Protein AF-A0A6V7W3G4-F1 (afdb_monomer)

Secondary structure (DSSP, 8-state):
----HHHHHHHHHHHHHHHHHHHHHHH------S-TTEEEEEEEEEEEEEEE-SS-TTSEEEEEEEEEEEEE-SPPPP---TTHHHH---EEEEEEE-SSEEEEEEEEEEEE-TTS-EEEEEEEEEEETTTEEEEEEEPEE-TTS-EE---SEEEEEEEEEEEEE-BSSSEEEEEESSS-EEEEEE-STTSGGGTS-B-S-TT---EEEEEEEEETT-EEEESSEE-SS-EE-SSSEEEEEEEES--SS-----------S-EEEE-------

Radius of gyration: 23.24 Å; Cα contacts (8 Å, |Δi|>4): 546; chains: 1; bounding box: 58×47×92 Å

Organism: Meloidogyne enterolobii (NCBI:txid390850)

InterPro domains:
  IPR042097 Aminopeptidase N-like , N-terminal domain superfamliy [G3DSA:2.60.40.1730] (29-248)
  IPR042097 Aminopeptidase N-like , N-terminal domain superfamliy [SSF63737] (179-242)

Nearest PDB structures (foldseek):
  8jkt-assembly1_A  TM=7.722E-01  e=1.818E-10  Felis catus
  7vpp-assembly1_C  TM=7.473E-01  e=4.948E-10  Sus scrofa
  6ifg-assembly1_A  TM=6.963E-01  e=1.252E-07  Deinococcus radiodurans R1 = ATCC 13939 = DSM 20539
  6iff-assembly2_B  TM=7.025E-01  e=2.235E-07  Deinococcus radiodurans R1 = ATCC 13939 = DSM 20539
  6a8z-assembly2_B  TM=6.750E-01  e=4.926E-07  Deinococcus radiodurans R1 = ATCC 13939 = DSM 20539

Foldseek 3Di:
DDDDPPVVVVVVVVVVVVVVCVVVVVVPPPPPWFDPQKAWAEKEKEKEPWDADPVGRVFTKIKMKIKTKIWRNDAAAFDDDPCCVPPVWGKGKGKWWAAQKADWDDKWKWDQDPVRDIDIWDWDWDDDPGTMIITITTFDPDPPPDGRGDDGHMMIITTGIMMATADPDAAWHWDDDPNAIEIEGDPPQPGPNRRDTHHGHLPRDYKYKYKYKYFPQAAEEEPFAWDDDWAAPDPTIIMTMGTDDDPPDDPDDDDDDDDDTHYHYYYPPPDDD

Solvent-accessible surface area (backbone atoms only — not comparable to full-atom values): 15526 Å² total; per-residue (Å²): 142,82,82,62,68,66,60,57,53,55,50,52,51,52,52,51,50,52,51,50,48,52,53,53,63,66,62,66,66,79,73,75,63,44,55,96,34,50,46,53,49,36,39,43,36,37,38,38,46,82,40,56,34,95,90,43,71,87,45,46,20,32,44,30,31,40,38,42,30,31,35,32,76,46,71,73,69,66,53,91,47,90,66,42,81,77,68,84,44,52,36,35,68,48,64,26,35,23,24,71,63,46,74,74,39,71,47,38,37,38,30,67,44,98,84,66,48,76,46,80,37,59,48,48,80,46,84,40,83,71,52,32,32,34,40,39,34,54,35,45,81,43,97,79,79,59,67,50,65,86,64,62,42,58,37,37,40,38,33,61,31,30,33,28,58,47,37,72,84,52,20,42,14,51,44,78,65,92,89,40,87,25,50,36,42,45,52,67,89,82,24,44,31,34,73,47,78,32,69,47,52,97,83,68,74,60,35,40,38,44,33,42,34,32,46,68,79,53,38,84,45,58,72,45,50,66,61,71,74,76,40,76,77,54,100,58,35,26,37,41,37,29,43,42,68,86,78,88,80,71,92,74,91,83,79,90,82,89,76,94,60,56,61,31,48,37,57,68,84,85,72,89,131

pLDDT: mean 73.51, std 21.85, range [21.7, 97.25]

Mean predicted aligned error: 13.31 Å

Sequence (273 aa):
MSINIFSKILFLINFSIYFIATIICSFSFSFKLPLPNLVPIRYDLQFQLPTASDKDPLVPTFVGTAKLEFQLTRQIPPYESKQQYLNNNEIIKLTFLSQKLDQFENITLIRYGEDEKEINFNVDVELRPPWEIDFLVREEKGGGGENKKLLTGRYILNIGRFEGIITYNKGLFYRDAGGLPLLASNFFFEFSPSLFPQLGGPLQKTTTKISLIHPHGTTALSSMHPIGPTESLNEHWQIFSFFKGNVNFLKETYTFCSSPKYSCLFNWNCCFA

Structure (mmCIF, N/CA/C/O backbone):
data_AF-A0A6V7W3G4-F1
#
_entry.id   AF-A0A6V7W3G4-F1
#
loop_
_atom_site.group_PDB
_atom_site.id
_atom_site.type_symbol
_atom_site.label_atom_id
_atom_site.label_alt_id
_atom_site.label_comp_id
_atom_site.label_asym_id
_atom_site.label_entity_id
_atom_site.label_seq_id
_atom_site.pdbx_PDB_ins_code
_atom_site.Cartn_x
_atom_site.Cartn_y
_atom_site.Cartn_z
_atom_site.occupancy
_atom_site.B_iso_or_equiv
_atom_site.auth_seq_id
_atom_site.auth_comp_id
_atom_site.auth_asym_id
_atom_site.auth_atom_id
_atom_site.pdbx_PDB_model_num
ATOM 1 N N . 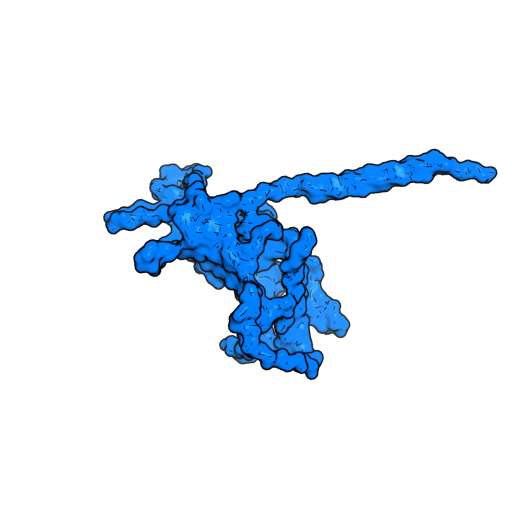MET A 1 1 ? -29.710 -13.128 -58.603 1.00 41.41 1 MET A N 1
ATOM 2 C CA . MET A 1 1 ? -28.609 -12.884 -57.647 1.00 41.41 1 MET A CA 1
ATOM 3 C C . MET A 1 1 ? -29.189 -12.098 -56.470 1.00 41.41 1 MET A C 1
ATOM 5 O O . MET A 1 1 ? -29.139 -10.881 -56.467 1.00 41.41 1 MET A O 1
ATOM 9 N N . SER A 1 2 ? -29.871 -12.781 -55.544 1.00 39.06 2 SER A N 1
ATOM 10 C CA . SER A 1 2 ? -30.580 -12.154 -54.414 1.00 39.06 2 SER A CA 1
ATOM 11 C C . SER A 1 2 ? -29.990 -12.712 -53.127 1.00 39.06 2 SER A C 1
ATOM 13 O O . SER A 1 2 ? -30.323 -13.818 -52.713 1.00 39.06 2 SER A O 1
ATOM 15 N N . ILE A 1 3 ? -29.028 -11.991 -52.553 1.00 42.88 3 ILE A N 1
ATOM 16 C CA . ILE A 1 3 ? -28.419 -12.359 -51.276 1.00 42.88 3 ILE A CA 1
ATOM 17 C C . ILE A 1 3 ? -29.285 -11.768 -50.166 1.00 42.88 3 ILE A C 1
ATOM 19 O O . ILE A 1 3 ? -29.450 -10.556 -50.046 1.00 42.88 3 ILE A O 1
ATOM 23 N N . ASN A 1 4 ? -29.858 -12.691 -49.398 1.00 45.12 4 ASN A N 1
ATOM 24 C CA . ASN A 1 4 ? -30.780 -12.534 -48.283 1.00 45.12 4 ASN A CA 1
ATOM 25 C C . ASN A 1 4 ? -30.450 -11.362 -47.341 1.00 45.12 4 ASN A C 1
ATOM 27 O O . ASN A 1 4 ? -29.560 -11.450 -46.493 1.00 45.12 4 ASN A O 1
ATOM 31 N N . ILE A 1 5 ? -31.269 -10.310 -47.413 1.00 50.09 5 ILE A N 1
ATOM 32 C CA . ILE A 1 5 ? -31.337 -9.204 -46.441 1.00 50.09 5 ILE A CA 1
ATOM 33 C C . ILE A 1 5 ? -31.594 -9.731 -45.015 1.00 50.09 5 ILE A C 1
ATOM 35 O O . ILE A 1 5 ? -31.061 -9.191 -44.046 1.00 50.09 5 ILE A O 1
ATOM 39 N N . PHE A 1 6 ? -32.304 -10.856 -44.888 1.00 45.66 6 PHE A N 1
ATOM 40 C CA . PHE A 1 6 ? -32.568 -11.518 -43.607 1.00 45.66 6 PHE A CA 1
ATOM 41 C C . PHE A 1 6 ? -31.299 -11.983 -42.876 1.00 45.66 6 PHE A C 1
ATOM 43 O O . PHE A 1 6 ? -31.226 -11.884 -41.654 1.00 45.66 6 PHE A O 1
ATOM 50 N N . SER A 1 7 ? -30.260 -12.415 -43.601 1.00 45.47 7 SER A N 1
ATOM 51 C CA . SER A 1 7 ? -29.013 -12.884 -42.981 1.00 45.47 7 SER A CA 1
ATOM 52 C C . SER A 1 7 ? -28.194 -11.741 -42.379 1.00 45.47 7 SER A C 1
ATOM 54 O O . SER A 1 7 ? -27.519 -11.948 -41.373 1.00 45.47 7 SER A O 1
ATOM 56 N N . LYS A 1 8 ? -28.252 -10.536 -42.961 1.00 46.41 8 LYS A N 1
ATOM 57 C CA . LYS A 1 8 ? -27.540 -9.359 -42.434 1.00 46.41 8 LYS A CA 1
ATOM 58 C C . LYS A 1 8 ? -28.228 -8.777 -41.200 1.00 46.41 8 LYS A C 1
ATOM 60 O O . LYS A 1 8 ? -27.545 -8.367 -40.267 1.00 46.41 8 LYS A O 1
ATOM 65 N N . ILE A 1 9 ? -29.561 -8.795 -41.165 1.00 54.72 9 ILE A N 1
ATOM 66 C CA . ILE A 1 9 ? -30.338 -8.318 -40.011 1.00 54.72 9 ILE A CA 1
ATOM 67 C C . ILE A 1 9 ? -30.160 -9.263 -38.813 1.00 54.72 9 ILE A C 1
ATOM 69 O O . ILE A 1 9 ? -29.919 -8.798 -37.702 1.00 54.72 9 ILE A O 1
ATOM 73 N N . LEU A 1 10 ? -30.165 -10.583 -39.035 1.00 48.00 10 LEU A N 1
ATOM 74 C CA . LEU A 1 10 ? -29.940 -11.563 -37.965 1.00 48.00 10 LEU A CA 1
ATOM 75 C C . LEU A 1 10 ? -28.515 -11.490 -37.378 1.00 48.00 10 LEU A C 1
ATOM 77 O O . LEU A 1 10 ? -28.322 -11.732 -36.186 1.00 48.00 10 LEU A O 1
ATOM 81 N N . PHE A 1 11 ? -27.522 -11.121 -38.196 1.00 47.34 11 PHE A N 1
ATOM 82 C CA . PHE A 1 11 ? -26.142 -10.921 -37.746 1.00 47.34 11 PHE A CA 1
ATOM 83 C C . PHE A 1 11 ? -25.992 -9.645 -36.904 1.00 47.34 11 PHE A C 1
ATOM 85 O O . PHE A 1 11 ? -25.348 -9.673 -35.860 1.00 47.34 11 PHE A O 1
ATOM 92 N N . LEU A 1 12 ? -26.646 -8.547 -37.301 1.00 47.94 12 LEU A N 1
ATOM 93 C CA . LEU A 1 12 ? -26.646 -7.289 -36.544 1.00 47.94 12 LEU A CA 1
ATOM 94 C C . LEU A 1 12 ? -27.353 -7.419 -35.187 1.00 47.94 12 LEU A C 1
ATOM 96 O O . LEU A 1 12 ? -26.872 -6.877 -34.194 1.00 47.94 12 LEU A O 1
ATOM 100 N N . ILE A 1 13 ? -28.447 -8.184 -35.116 1.00 53.94 13 ILE A N 1
ATOM 101 C CA . ILE A 1 13 ? -29.169 -8.424 -33.858 1.00 53.94 13 ILE A CA 1
ATOM 102 C C . ILE A 1 13 ? -28.329 -9.288 -32.905 1.00 53.94 13 ILE A C 1
ATOM 104 O O . ILE A 1 13 ? -28.191 -8.938 -31.735 1.00 53.94 13 ILE A O 1
ATOM 108 N N . ASN A 1 14 ? -27.692 -10.360 -33.396 1.00 44.56 14 ASN A N 1
ATOM 109 C CA . ASN A 1 14 ? -26.806 -11.184 -32.564 1.00 44.56 14 ASN A CA 1
ATOM 110 C C . ASN A 1 14 ? -25.568 -10.417 -32.081 1.00 44.56 14 ASN A C 1
ATOM 112 O O . ASN A 1 14 ? -25.186 -10.555 -30.921 1.00 44.56 14 ASN A O 1
ATOM 116 N N . PHE A 1 15 ? -24.975 -9.567 -32.925 1.00 46.97 15 PHE A N 1
ATOM 117 C CA . PHE A 1 15 ? -23.838 -8.736 -32.525 1.00 46.97 15 PHE A CA 1
ATOM 118 C C . PHE A 1 15 ? -24.240 -7.719 -31.451 1.00 46.97 15 PHE A C 1
ATOM 120 O O . PHE A 1 15 ? -23.521 -7.542 -30.473 1.00 46.97 15 PHE A O 1
ATOM 127 N N . SER A 1 16 ? -25.425 -7.111 -31.575 1.00 43.31 16 SER A N 1
ATOM 128 C CA . SER A 1 16 ? -25.936 -6.160 -30.586 1.00 43.31 16 SER A CA 1
ATOM 129 C C . SER A 1 16 ? -26.289 -6.832 -29.256 1.00 43.31 16 SER A C 1
ATOM 131 O O . SER A 1 16 ? -26.026 -6.254 -28.208 1.00 43.31 16 SER A O 1
ATOM 133 N N . ILE A 1 17 ? -26.829 -8.055 -29.269 1.00 50.34 17 ILE A N 1
ATOM 134 C CA . ILE A 1 17 ? -27.131 -8.808 -28.041 1.00 50.34 17 ILE A CA 1
ATOM 135 C C . ILE A 1 17 ? -25.842 -9.269 -27.355 1.00 50.34 17 ILE A C 1
ATOM 137 O O . ILE A 1 17 ? -25.748 -9.147 -26.140 1.00 50.34 17 ILE A O 1
ATOM 141 N N . TYR A 1 18 ? -24.822 -9.714 -28.095 1.00 43.56 18 TYR A N 1
ATOM 142 C CA . TYR A 1 18 ? -23.513 -10.036 -27.513 1.00 43.56 18 TYR A CA 1
ATOM 143 C C . TYR A 1 18 ? -22.795 -8.797 -26.975 1.00 43.56 18 TYR A C 1
ATOM 145 O O . TYR A 1 18 ? -22.178 -8.866 -25.916 1.00 43.56 18 TYR A O 1
ATOM 153 N N . PHE A 1 19 ? -22.904 -7.651 -27.648 1.00 43.66 19 PHE A N 1
ATOM 154 C CA . PHE A 1 19 ? -22.318 -6.399 -27.172 1.00 43.66 19 PHE A CA 1
ATOM 155 C C . PHE A 1 19 ? -23.021 -5.905 -25.900 1.00 43.66 19 PHE A C 1
ATOM 157 O O . PHE A 1 19 ? -22.364 -5.572 -24.918 1.00 43.66 19 PHE A O 1
ATOM 164 N N . ILE A 1 20 ? -24.356 -5.960 -25.865 1.00 46.91 20 ILE A N 1
ATOM 165 C CA . ILE A 1 20 ? -25.157 -5.605 -24.688 1.00 46.91 20 ILE A CA 1
ATOM 166 C C . ILE A 1 20 ? -24.944 -6.613 -23.551 1.00 46.91 20 ILE A C 1
ATOM 168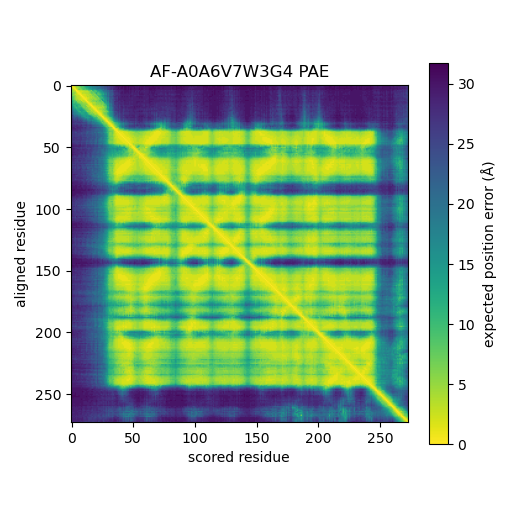 O O . ILE A 1 20 ? -24.783 -6.199 -22.411 1.00 46.91 20 ILE A O 1
ATOM 172 N N . ALA A 1 21 ? -24.854 -7.915 -23.828 1.00 40.16 21 ALA A N 1
ATOM 173 C CA . ALA A 1 21 ? -24.560 -8.929 -22.816 1.00 40.16 21 ALA A CA 1
ATOM 174 C C . ALA A 1 21 ? -23.132 -8.793 -22.273 1.00 40.16 21 ALA A C 1
ATOM 176 O O . ALA A 1 21 ? -22.929 -8.959 -21.079 1.00 40.16 21 ALA A O 1
ATOM 177 N N . THR A 1 22 ? -22.154 -8.415 -23.100 1.00 41.75 22 THR A N 1
ATOM 178 C CA . THR A 1 22 ? -20.788 -8.137 -22.628 1.00 41.75 22 THR A CA 1
ATOM 179 C C . THR A 1 22 ? -20.764 -6.877 -21.762 1.00 41.75 22 THR A C 1
ATOM 181 O O . THR A 1 22 ? -20.141 -6.883 -20.707 1.00 41.75 22 THR A O 1
ATOM 184 N N . ILE A 1 23 ? -21.507 -5.827 -22.125 1.00 42.06 23 ILE A N 1
ATOM 185 C CA . ILE A 1 23 ? -21.630 -4.604 -21.316 1.00 42.06 23 ILE A CA 1
ATOM 186 C C . ILE A 1 23 ? -22.371 -4.875 -19.994 1.00 42.06 23 ILE A C 1
ATOM 188 O O . ILE A 1 23 ? -21.901 -4.458 -18.940 1.00 42.06 23 ILE A O 1
ATOM 192 N N . ILE A 1 24 ? -23.478 -5.622 -20.013 1.00 37.47 24 ILE A N 1
ATOM 193 C CA . ILE A 1 24 ? -24.287 -5.930 -18.820 1.00 37.47 24 ILE A CA 1
ATOM 194 C C . ILE A 1 24 ? -23.584 -6.949 -17.908 1.00 37.47 24 ILE A C 1
ATOM 196 O O . ILE A 1 24 ? -23.640 -6.829 -16.682 1.00 37.47 24 ILE A O 1
ATOM 200 N N . CYS A 1 25 ? -22.859 -7.916 -18.475 1.00 29.06 25 CYS A N 1
ATOM 201 C CA . CYS A 1 25 ? -22.073 -8.875 -17.699 1.00 29.06 25 CYS A CA 1
ATOM 202 C C . CYS A 1 25 ? -20.785 -8.244 -17.137 1.00 29.06 25 CYS A C 1
ATOM 204 O O . CYS A 1 25 ? -20.327 -8.664 -16.079 1.00 29.06 25 CYS A O 1
ATOM 206 N N . SER A 1 26 ? -20.258 -7.187 -17.771 1.00 32.81 26 SER A N 1
ATOM 207 C CA . SER A 1 26 ? -19.173 -6.365 -17.205 1.00 32.81 26 SER A CA 1
ATOM 208 C C . SER A 1 26 ? -19.663 -5.421 -16.098 1.00 32.81 26 SER A C 1
ATOM 210 O O . SER A 1 26 ? -18.887 -5.040 -15.229 1.00 32.81 26 SER A O 1
ATOM 212 N N . PHE A 1 27 ? -20.952 -5.065 -16.088 1.00 32.38 27 PHE A N 1
ATOM 213 C CA . PHE A 1 27 ? -21.544 -4.176 -15.078 1.00 32.38 27 PHE A CA 1
ATOM 214 C C . PHE A 1 27 ? -22.151 -4.893 -13.867 1.00 32.38 27 PHE A C 1
ATOM 216 O O . PHE A 1 27 ? -22.521 -4.240 -12.895 1.00 32.38 27 PHE A O 1
ATOM 223 N N . SER A 1 28 ? -22.210 -6.227 -13.872 1.00 28.50 28 SER A N 1
ATOM 224 C CA . SER A 1 28 ? -22.675 -7.012 -12.717 1.00 28.50 28 SER A CA 1
ATOM 225 C C . SER A 1 28 ? -21.562 -7.279 -11.694 1.00 28.50 28 SER A C 1
ATOM 227 O O . SER A 1 28 ? -21.642 -8.219 -10.904 1.00 28.50 28 SER A O 1
ATOM 229 N N . PHE A 1 29 ? -20.518 -6.446 -11.677 1.00 39.34 29 PHE A N 1
ATOM 230 C CA . PHE A 1 29 ? -19.591 -6.384 -10.556 1.00 39.34 29 PHE A CA 1
ATOM 231 C C . PHE A 1 29 ? -20.288 -5.630 -9.422 1.00 39.34 29 PHE A C 1
ATOM 233 O O . PHE A 1 29 ? -20.244 -4.405 -9.329 1.00 39.34 29 PHE A O 1
ATOM 240 N N . SER A 1 30 ? -20.968 -6.376 -8.552 1.00 34.09 30 SER A N 1
ATOM 241 C CA . SER A 1 30 ? -21.430 -5.863 -7.267 1.00 34.09 30 SER A CA 1
ATOM 242 C C . SER A 1 30 ? -20.205 -5.596 -6.389 1.00 34.09 30 SER A C 1
ATOM 244 O O . SER A 1 30 ? -19.916 -6.360 -5.469 1.00 34.09 30 SER A O 1
ATOM 246 N N . PHE A 1 31 ? -19.465 -4.521 -6.678 1.00 44.41 31 PHE A N 1
ATOM 247 C CA . PHE A 1 31 ? -18.536 -3.919 -5.732 1.00 44.41 31 PHE A CA 1
ATOM 248 C C . PHE A 1 31 ? -19.370 -3.560 -4.506 1.00 44.41 31 PHE A C 1
ATOM 250 O O . PHE A 1 31 ? -20.084 -2.555 -4.482 1.00 44.41 31 PHE A O 1
ATOM 257 N N . LYS A 1 32 ? -19.325 -4.411 -3.480 1.00 46.25 32 LYS A N 1
ATOM 258 C CA . LYS A 1 32 ? -19.703 -3.990 -2.139 1.00 46.25 32 LYS A CA 1
ATOM 259 C C . LYS A 1 32 ? -18.692 -2.906 -1.794 1.00 46.25 3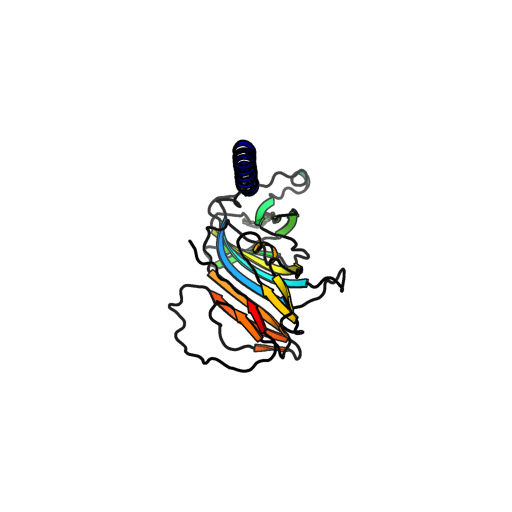2 LYS A C 1
ATOM 261 O O . LYS A 1 32 ? -17.539 -3.204 -1.507 1.00 46.25 32 LYS A O 1
ATOM 266 N N . LEU A 1 33 ? -19.098 -1.649 -1.964 1.00 50.56 33 LEU A N 1
ATOM 267 C CA . LEU A 1 33 ? -18.269 -0.502 -1.624 1.00 50.56 33 LEU A CA 1
ATOM 268 C C . LEU A 1 33 ? -17.744 -0.720 -0.198 1.00 50.56 33 LEU A C 1
ATOM 270 O O . LEU A 1 33 ? -18.554 -1.030 0.686 1.00 50.56 33 LEU A O 1
ATOM 274 N N . PRO A 1 34 ? -16.424 -0.611 0.030 1.00 51.38 34 PRO A N 1
ATOM 275 C CA . PRO A 1 34 ? -15.877 -0.736 1.368 1.00 51.38 34 PRO A CA 1
ATOM 276 C C . PRO A 1 34 ? -16.583 0.268 2.285 1.00 51.38 34 PRO A C 1
ATOM 278 O O . PRO A 1 34 ? -16.925 1.380 1.881 1.00 51.38 34 PRO A O 1
ATOM 281 N N . LEU A 1 35 ? -16.881 -0.227 3.485 1.00 55.97 35 LEU A N 1
ATOM 282 C CA . LEU A 1 35 ? -17.721 0.329 4.546 1.00 55.97 35 LEU A CA 1
ATOM 283 C C . LEU A 1 35 ? -17.935 1.859 4.455 1.00 55.97 35 LEU A C 1
ATOM 285 O O . LEU A 1 35 ? -16.956 2.599 4.542 1.00 55.97 35 LEU A O 1
ATOM 289 N N . PRO A 1 36 ? -19.186 2.379 4.450 1.00 59.97 36 PRO A N 1
ATOM 290 C CA . PRO A 1 36 ? -19.452 3.830 4.495 1.00 59.97 36 PRO A CA 1
ATOM 291 C C . PRO A 1 36 ? -18.903 4.514 5.763 1.00 59.97 36 PRO A C 1
ATOM 293 O O . PRO A 1 36 ? -18.963 5.735 5.906 1.00 59.97 36 PRO A O 1
ATOM 296 N N . ASN A 1 37 ? -18.384 3.717 6.695 1.00 82.56 37 ASN A N 1
ATOM 297 C CA . ASN A 1 37 ? -17.858 4.145 7.975 1.00 82.56 37 ASN A CA 1
ATOM 298 C C . ASN A 1 37 ? -16.398 4.617 7.888 1.00 82.56 37 ASN A C 1
ATOM 300 O O . ASN A 1 37 ? -15.941 5.272 8.817 1.00 82.56 37 ASN A O 1
ATOM 304 N N . LEU A 1 38 ? -15.670 4.294 6.812 1.00 87.25 38 LEU A N 1
ATOM 305 C CA . LEU A 1 38 ? -14.262 4.651 6.634 1.00 87.25 38 LEU A CA 1
ATOM 306 C C . LEU A 1 38 ? -14.121 5.632 5.470 1.00 87.25 38 LEU A C 1
ATOM 308 O O . LEU A 1 38 ? -14.440 5.309 4.328 1.00 87.25 38 LEU A O 1
ATOM 312 N N . VAL A 1 39 ? -13.645 6.840 5.765 1.00 88.88 39 VAL A N 1
ATOM 313 C CA . VAL A 1 39 ? -13.429 7.889 4.762 1.00 88.88 39 VAL A CA 1
ATOM 314 C C . VAL A 1 39 ? -11.934 8.199 4.691 1.00 88.88 39 VAL A C 1
ATOM 316 O O . VAL A 1 39 ? -11.391 8.722 5.664 1.00 88.88 39 VAL A O 1
ATOM 319 N N . PRO A 1 40 ? -11.241 7.893 3.585 1.00 90.25 40 PRO A N 1
ATOM 320 C CA . PRO A 1 40 ? -9.820 8.154 3.453 1.00 90.25 40 PRO A CA 1
ATOM 321 C C . PRO A 1 40 ? -9.552 9.654 3.331 1.00 90.25 40 PRO A C 1
ATOM 323 O O . PRO A 1 40 ? -10.315 10.401 2.720 1.00 90.25 40 PRO A O 1
ATOM 326 N N . ILE A 1 41 ? -8.440 10.085 3.915 1.00 90.06 41 ILE A N 1
ATOM 327 C CA . ILE A 1 41 ? -7.993 11.480 3.947 1.00 90.06 41 ILE A CA 1
ATOM 328 C C . ILE A 1 41 ? -6.705 11.616 3.131 1.00 90.06 41 ILE A C 1
ATOM 330 O O . ILE A 1 41 ? -6.598 12.465 2.234 1.00 90.06 41 ILE A O 1
ATOM 334 N N . ARG A 1 42 ? -5.722 10.763 3.434 1.00 90.94 42 ARG A N 1
ATOM 335 C CA . ARG A 1 42 ? -4.372 10.857 2.885 1.00 90.94 42 ARG A CA 1
ATOM 336 C C . ARG A 1 42 ? -3.709 9.493 2.764 1.00 90.94 42 ARG A C 1
ATOM 338 O O . ARG A 1 42 ? -3.842 8.648 3.644 1.00 90.94 42 ARG A O 1
ATOM 345 N N . TYR A 1 43 ? -2.938 9.333 1.697 1.00 92.44 43 TYR A N 1
ATOM 346 C CA . TYR A 1 43 ? -2.034 8.208 1.506 1.00 92.44 43 TYR A CA 1
ATOM 347 C C . TYR A 1 43 ? -0.602 8.711 1.359 1.00 92.44 43 TYR A C 1
ATOM 349 O O . TYR A 1 43 ? -0.312 9.477 0.443 1.00 92.44 43 TYR A O 1
ATOM 357 N N . ASP A 1 44 ? 0.290 8.262 2.234 1.00 94.44 44 ASP A N 1
ATOM 358 C CA . ASP A 1 44 ? 1.731 8.403 2.045 1.00 94.44 44 ASP A CA 1
ATOM 359 C C . ASP A 1 44 ? 2.290 7.022 1.699 1.00 94.44 44 ASP A C 1
ATOM 361 O O . ASP A 1 44 ? 2.255 6.103 2.516 1.00 94.44 44 ASP A O 1
ATOM 365 N N . LEU A 1 45 ? 2.740 6.871 0.456 1.00 94.56 45 LEU A N 1
ATOM 366 C CA . LEU A 1 45 ? 3.144 5.597 -0.127 1.00 94.56 45 LEU A CA 1
ATOM 367 C C . LEU A 1 45 ? 4.616 5.644 -0.510 1.00 94.56 45 LEU A C 1
ATOM 369 O O . LEU A 1 45 ? 5.080 6.632 -1.081 1.00 94.56 45 LEU A O 1
ATOM 373 N N . GLN A 1 46 ? 5.332 4.556 -0.261 1.00 95.00 46 GLN A N 1
ATOM 374 C CA . GLN A 1 46 ? 6.707 4.394 -0.704 1.00 95.00 46 GLN A CA 1
ATOM 375 C C . GLN A 1 46 ? 6.880 3.027 -1.355 1.00 95.00 46 GLN A C 1
ATOM 377 O O . GLN A 1 46 ? 6.433 2.026 -0.806 1.00 95.00 46 GLN A O 1
ATOM 382 N N . PHE A 1 47 ? 7.539 2.983 -2.510 1.00 94.19 47 PHE A N 1
ATOM 383 C CA . PHE A 1 47 ? 7.761 1.752 -3.267 1.00 94.19 47 PHE A CA 1
ATOM 384 C C . PHE A 1 47 ? 9.232 1.604 -3.632 1.00 94.19 47 PHE A C 1
ATOM 386 O O . PHE A 1 47 ? 9.817 2.538 -4.173 1.00 94.19 47 PHE A O 1
ATOM 393 N N . GLN A 1 48 ? 9.813 0.433 -3.388 1.00 93.69 48 GLN A N 1
ATOM 394 C CA . GLN A 1 48 ? 11.153 0.066 -3.839 1.00 93.69 48 GLN A CA 1
ATOM 395 C C . GLN A 1 48 ? 11.079 -0.866 -5.046 1.00 93.69 48 GLN A C 1
ATOM 397 O O . GLN A 1 48 ? 10.425 -1.908 -4.988 1.00 93.69 48 GLN A O 1
ATOM 402 N N . LEU A 1 49 ? 11.740 -0.466 -6.138 1.00 89.50 49 LEU A N 1
ATOM 403 C CA . LEU A 1 49 ? 11.539 -1.020 -7.475 1.00 89.50 49 LEU A CA 1
ATOM 404 C C . LEU A 1 49 ? 12.824 -1.108 -8.308 1.00 89.50 49 LEU A C 1
ATOM 406 O O . LEU A 1 49 ? 13.534 -0.108 -8.386 1.00 89.50 49 LEU A O 1
ATOM 410 N N . PRO A 1 50 ? 13.053 -2.198 -9.066 1.00 80.69 50 PRO A N 1
ATOM 411 C CA . PRO A 1 50 ? 12.442 -3.524 -8.921 1.00 80.69 50 PRO A CA 1
ATOM 412 C C . PRO A 1 50 ? 13.055 -4.303 -7.746 1.00 80.69 50 PRO A C 1
ATOM 414 O O . PRO A 1 50 ? 14.215 -4.092 -7.397 1.00 80.69 50 PRO A O 1
ATOM 417 N N . THR A 1 51 ? 12.309 -5.249 -7.182 1.00 76.31 51 THR A N 1
ATOM 418 C CA . THR A 1 51 ? 12.846 -6.300 -6.302 1.00 76.31 51 THR A CA 1
ATOM 419 C C . THR A 1 51 ? 12.534 -7.685 -6.882 1.00 76.31 51 THR A C 1
ATOM 421 O O . THR A 1 51 ? 11.855 -7.802 -7.905 1.00 76.31 51 THR A O 1
ATOM 424 N N . ALA A 1 52 ? 13.069 -8.736 -6.266 1.00 73.38 52 ALA A N 1
ATOM 425 C CA . ALA A 1 52 ? 12.716 -10.123 -6.562 1.00 73.38 52 ALA A CA 1
ATOM 426 C C . ALA A 1 52 ? 12.007 -10.727 -5.347 1.00 73.38 52 ALA A C 1
ATOM 428 O O . ALA A 1 52 ? 12.303 -10.322 -4.220 1.00 73.38 52 ALA A O 1
ATOM 429 N N . SER A 1 53 ? 11.090 -11.670 -5.576 1.00 71.25 53 SER A N 1
ATOM 430 C CA . SER A 1 53 ? 10.397 -12.331 -4.472 1.00 71.25 53 SER A CA 1
ATOM 431 C C . SER A 1 53 ? 11.362 -13.210 -3.683 1.00 71.25 53 SER A C 1
ATOM 433 O O . SER A 1 53 ? 12.158 -13.949 -4.266 1.00 71.25 53 SER A O 1
ATOM 435 N N . ASP A 1 54 ? 11.222 -13.213 -2.358 1.00 72.38 54 ASP A N 1
ATOM 436 C CA . ASP A 1 54 ? 11.972 -14.120 -1.482 1.00 72.38 54 ASP A CA 1
ATOM 437 C C . ASP A 1 54 ? 11.572 -15.594 -1.716 1.00 72.38 54 ASP A C 1
ATOM 439 O O . ASP A 1 54 ? 12.352 -16.510 -1.456 1.00 72.38 54 ASP A O 1
ATOM 443 N N . LYS A 1 55 ? 10.349 -15.832 -2.220 1.00 75.81 55 LYS A N 1
ATOM 444 C CA . LYS A 1 55 ? 9.797 -17.174 -2.484 1.00 75.81 55 LYS A CA 1
ATOM 445 C C . LYS A 1 55 ? 10.192 -17.721 -3.857 1.00 75.81 55 LYS A C 1
ATOM 447 O O . LYS A 1 55 ? 10.436 -18.918 -3.983 1.00 75.81 55 LYS A O 1
ATOM 452 N N . ASP A 1 56 ? 10.214 -16.861 -4.875 1.00 77.62 56 ASP A N 1
ATOM 453 C CA . ASP A 1 56 ? 10.593 -17.205 -6.248 1.00 77.62 56 ASP A CA 1
ATOM 454 C C . ASP A 1 56 ? 11.350 -16.032 -6.904 1.00 77.62 56 ASP A C 1
ATOM 456 O O . ASP A 1 56 ? 10.722 -15.056 -7.327 1.00 77.62 56 ASP A O 1
ATOM 460 N N . PRO A 1 57 ? 12.686 -16.124 -7.046 1.00 80.50 57 PRO A N 1
ATOM 461 C CA . PRO A 1 57 ? 13.501 -15.071 -7.651 1.00 80.50 57 PRO A CA 1
ATOM 462 C C . PRO A 1 57 ? 13.144 -14.742 -9.108 1.00 80.50 57 PRO A C 1
ATOM 464 O O . PRO A 1 57 ? 13.565 -13.703 -9.617 1.00 80.50 57 PRO A O 1
ATOM 467 N N . LEU A 1 58 ? 12.407 -15.620 -9.801 1.00 83.56 58 LEU A N 1
ATOM 468 C CA . LEU A 1 58 ? 11.950 -15.390 -11.173 1.00 83.56 58 LEU A CA 1
ATOM 469 C C . LEU A 1 58 ? 10.696 -14.515 -11.235 1.00 83.56 58 LEU A C 1
ATOM 471 O O . LEU A 1 58 ? 10.368 -13.999 -12.306 1.00 83.56 58 LEU A O 1
ATOM 475 N N . VAL A 1 59 ? 9.994 -14.340 -10.112 1.00 82.56 59 VAL A N 1
ATOM 476 C CA . VAL A 1 59 ? 8.840 -13.450 -10.018 1.00 82.56 59 VAL A CA 1
ATOM 477 C C . VAL A 1 59 ? 9.339 -12.059 -9.639 1.00 82.56 59 VAL A C 1
ATOM 479 O O . VAL A 1 59 ? 9.843 -11.866 -8.530 1.00 82.56 59 VAL A O 1
ATOM 482 N N . PRO A 1 60 ? 9.202 -11.065 -10.530 1.00 87.12 60 PRO A N 1
ATOM 483 C CA . PRO A 1 60 ? 9.587 -9.714 -10.191 1.00 87.12 60 PRO A CA 1
ATOM 484 C C . PRO A 1 60 ? 8.535 -9.080 -9.286 1.00 87.12 60 PRO A C 1
ATOM 486 O O . PRO A 1 60 ? 7.324 -9.154 -9.527 1.00 87.12 60 PRO A O 1
ATOM 489 N N . THR A 1 61 ? 9.009 -8.416 -8.247 1.00 91.81 61 THR A N 1
ATOM 490 C CA . THR A 1 61 ? 8.170 -7.884 -7.179 1.00 91.81 61 THR A CA 1
ATOM 491 C C . THR A 1 61 ? 8.551 -6.457 -6.853 1.00 91.81 61 THR A C 1
ATOM 493 O O . THR A 1 61 ? 9.502 -5.882 -7.388 1.00 91.81 61 THR A O 1
ATOM 496 N N . PHE A 1 62 ? 7.766 -5.866 -5.970 1.00 92.56 62 PHE A N 1
ATOM 497 C CA . PHE A 1 62 ? 8.088 -4.617 -5.326 1.00 92.56 62 PHE A CA 1
ATOM 498 C C . PHE A 1 62 ? 7.833 -4.722 -3.836 1.00 92.56 62 PHE A C 1
ATOM 500 O O . PHE A 1 62 ? 6.947 -5.456 -3.398 1.00 92.56 62 PHE A O 1
ATOM 507 N N . VAL A 1 63 ? 8.587 -3.939 -3.074 1.00 95.06 63 VAL A N 1
ATOM 508 C CA . VAL A 1 63 ? 8.341 -3.759 -1.645 1.00 95.06 63 VAL A CA 1
ATOM 509 C C . VAL A 1 63 ? 7.708 -2.394 -1.439 1.00 95.06 63 VAL A C 1
ATOM 511 O O . VAL A 1 63 ? 8.204 -1.389 -1.951 1.00 95.06 63 VAL A O 1
ATOM 514 N N . GLY A 1 64 ? 6.596 -2.365 -0.718 1.00 95.69 64 GLY A N 1
ATOM 515 C CA . GLY A 1 64 ? 5.857 -1.160 -0.391 1.00 95.69 64 GLY A CA 1
ATOM 516 C C . GLY A 1 64 ? 5.842 -0.880 1.106 1.00 95.69 64 GLY A C 1
ATOM 517 O O . GLY A 1 64 ? 5.839 -1.795 1.929 1.00 95.69 64 GLY A O 1
ATOM 518 N N . THR A 1 65 ? 5.780 0.399 1.453 1.00 97.12 65 THR A N 1
ATOM 519 C CA . THR A 1 65 ? 5.350 0.869 2.772 1.00 97.12 65 THR A CA 1
ATOM 520 C C . THR A 1 65 ? 4.191 1.836 2.573 1.00 97.12 65 THR A C 1
ATOM 522 O O . THR A 1 65 ? 4.084 2.507 1.537 1.00 97.12 65 THR A O 1
ATOM 525 N N . ALA A 1 66 ? 3.270 1.868 3.531 1.00 96.25 66 ALA A N 1
ATOM 526 C CA . ALA A 1 66 ? 2.091 2.707 3.415 1.00 96.25 66 ALA A CA 1
ATOM 527 C C . ALA A 1 66 ? 1.675 3.287 4.758 1.00 96.25 66 ALA A C 1
ATOM 529 O O . ALA A 1 66 ? 1.619 2.595 5.770 1.00 96.25 66 ALA A O 1
ATOM 530 N N . LYS A 1 67 ? 1.313 4.564 4.734 1.00 96.38 67 LYS A N 1
ATOM 531 C CA . LYS A 1 67 ? 0.645 5.258 5.826 1.00 96.38 67 LYS A CA 1
ATOM 532 C C . LYS A 1 67 ? -0.693 5.768 5.309 1.00 96.38 67 LYS A C 1
ATOM 534 O O . LYS A 1 67 ? -0.749 6.644 4.444 1.00 96.38 67 LYS A O 1
ATOM 539 N N . LEU A 1 68 ? -1.768 5.170 5.812 1.00 94.81 68 LEU A N 1
ATOM 540 C CA . LEU A 1 68 ? -3.136 5.421 5.378 1.00 94.81 68 LEU A CA 1
ATOM 541 C C . LEU A 1 68 ? -3.867 6.201 6.475 1.00 94.81 68 LEU A C 1
ATOM 543 O O . LEU A 1 68 ? -4.158 5.660 7.540 1.00 94.81 68 LEU A O 1
ATOM 547 N N . GLU A 1 69 ? -4.158 7.474 6.221 1.00 93.81 69 GLU A N 1
ATOM 548 C CA . GLU A 1 69 ? -4.949 8.315 7.119 1.00 93.81 69 GLU A CA 1
ATOM 549 C C . GLU A 1 69 ? -6.420 8.275 6.705 1.00 93.81 69 GLU A C 1
ATOM 551 O O . GLU A 1 69 ? -6.760 8.511 5.540 1.00 93.81 69 GLU A O 1
ATOM 556 N N . PHE A 1 70 ? -7.306 8.016 7.664 1.00 92.56 70 PHE A N 1
ATOM 557 C CA . PHE A 1 70 ? -8.743 7.965 7.425 1.00 92.56 70 PHE A CA 1
ATOM 558 C C . PHE A 1 70 ? -9.558 8.418 8.636 1.00 92.56 70 PHE A C 1
ATOM 560 O O . PHE A 1 70 ? -9.114 8.386 9.782 1.00 92.56 70 PHE A O 1
ATOM 567 N N . GLN A 1 71 ? -10.793 8.826 8.367 1.00 91.31 71 GLN A N 1
ATOM 568 C CA . GLN A 1 71 ? -11.809 9.129 9.358 1.00 91.31 71 GLN A CA 1
ATOM 569 C C . GLN A 1 71 ? -12.733 7.922 9.530 1.00 91.31 71 GLN A C 1
ATOM 571 O O . GLN A 1 71 ? -13.394 7.496 8.581 1.00 91.31 71 GLN A O 1
ATOM 576 N N . LEU A 1 72 ? -12.841 7.426 10.761 1.00 91.38 72 LEU A N 1
ATOM 577 C CA . LEU A 1 72 ? -13.908 6.532 11.189 1.00 91.38 72 LEU A CA 1
ATOM 578 C C . LEU A 1 72 ? -15.135 7.376 11.564 1.00 91.38 72 LEU A C 1
ATOM 580 O O . LEU A 1 72 ? -15.113 8.124 12.546 1.00 91.38 72 LEU A O 1
ATOM 584 N N . THR A 1 73 ? -16.196 7.292 10.766 1.00 89.31 73 THR A N 1
ATOM 585 C CA . THR A 1 73 ? -17.408 8.120 10.909 1.00 89.31 73 THR A CA 1
ATOM 586 C C . THR A 1 73 ? -18.483 7.463 11.766 1.00 89.31 73 THR A C 1
ATOM 588 O O . THR A 1 73 ? -19.332 8.155 12.324 1.00 89.31 73 THR A O 1
ATOM 591 N N . ARG A 1 74 ? -18.457 6.133 11.890 1.00 87.19 74 ARG A N 1
ATOM 592 C CA . ARG A 1 74 ? -19.386 5.354 12.717 1.00 87.19 74 ARG A CA 1
ATOM 593 C C . ARG A 1 74 ? -18.652 4.202 13.376 1.00 87.19 74 ARG A C 1
ATOM 595 O O . ARG A 1 74 ? -17.732 3.647 12.783 1.00 87.19 74 ARG A O 1
ATOM 602 N N . GLN A 1 75 ? -19.087 3.830 14.576 1.00 84.38 75 GLN A N 1
ATOM 603 C CA . GLN A 1 75 ? -18.571 2.637 15.243 1.00 84.38 75 GLN A CA 1
ATOM 604 C C . GLN A 1 75 ? -18.844 1.396 14.390 1.00 84.38 75 GLN A C 1
ATOM 606 O O . GLN A 1 75 ? -19.916 1.249 13.797 1.00 84.38 75 GLN A O 1
ATOM 611 N N . ILE A 1 76 ? -17.843 0.525 14.313 1.00 85.38 76 ILE A N 1
ATOM 612 C CA . ILE A 1 76 ? -17.933 -0.750 13.609 1.00 85.38 76 ILE A CA 1
ATOM 613 C C . ILE A 1 76 ? -18.246 -1.810 14.667 1.00 85.38 76 ILE A C 1
ATOM 615 O O . ILE A 1 76 ? -17.574 -1.833 15.697 1.00 85.38 76 ILE A O 1
ATOM 619 N N . PRO A 1 77 ? -19.273 -2.651 14.461 1.00 82.38 77 PRO A N 1
ATOM 620 C CA . PRO A 1 77 ? -19.597 -3.698 15.417 1.00 82.38 77 PRO A CA 1
ATOM 621 C C . PRO A 1 77 ? -18.455 -4.724 15.518 1.00 82.38 77 PRO A C 1
ATOM 623 O O . PRO A 1 77 ? -17.730 -4.928 14.536 1.00 82.38 77 PRO A O 1
ATOM 626 N N . PRO A 1 78 ? -18.312 -5.405 16.669 1.00 83.38 78 PRO A N 1
ATOM 627 C CA . PRO A 1 78 ? -17.374 -6.507 16.812 1.00 83.38 78 PRO A CA 1
ATOM 628 C C . PRO A 1 78 ? -17.574 -7.575 15.736 1.00 83.38 78 PRO A C 1
ATOM 630 O O . PRO A 1 78 ? -18.693 -7.929 15.367 1.00 83.38 78 PRO A O 1
ATOM 633 N N . TYR A 1 79 ? -16.462 -8.087 15.222 1.00 79.25 79 TYR A N 1
ATOM 634 C CA . TYR A 1 79 ? -16.425 -9.129 14.210 1.00 79.25 79 TYR A CA 1
ATOM 635 C C . TYR A 1 79 ? -16.690 -10.497 14.831 1.00 79.25 79 TYR A C 1
ATOM 637 O O . TYR A 1 79 ? -15.767 -11.116 15.347 1.00 79.25 79 TYR A O 1
ATOM 645 N N . GLU A 1 80 ? -17.923 -10.988 14.747 1.00 68.44 80 GLU A N 1
ATOM 646 C CA . GLU A 1 80 ? -18.286 -12.308 15.266 1.00 68.44 80 GLU A CA 1
ATOM 647 C C . GLU A 1 80 ? -17.482 -13.423 14.576 1.00 68.44 80 GLU A C 1
ATOM 649 O O . GLU A 1 80 ? -17.737 -13.802 13.431 1.00 68.44 80 GLU A O 1
ATOM 654 N N . SER A 1 81 ? -16.498 -13.974 15.288 1.00 62.28 81 SER A N 1
ATOM 655 C CA . SER A 1 81 ? -15.735 -15.144 14.851 1.00 62.28 81 SER A CA 1
ATOM 656 C C . SER A 1 81 ? -15.800 -16.233 15.918 1.00 62.28 81 SER A C 1
ATOM 658 O O . SER A 1 81 ? -15.817 -15.953 17.116 1.00 62.28 81 SER A O 1
ATOM 660 N N . LYS A 1 82 ? -15.781 -17.509 15.506 1.00 53.94 82 LYS A N 1
ATOM 661 C CA . LYS A 1 82 ? -15.767 -18.649 16.446 1.00 53.94 82 LYS A CA 1
ATOM 662 C C . LYS A 1 82 ? -14.587 -18.597 17.436 1.00 53.94 82 LYS A C 1
ATOM 664 O O . LYS A 1 82 ? -14.664 -19.221 18.487 1.00 53.94 82 LYS A O 1
ATOM 669 N N . GLN A 1 83 ? -13.522 -17.852 17.122 1.00 51.88 83 GLN A N 1
ATOM 670 C CA . GLN A 1 83 ? -12.343 -17.678 17.977 1.00 51.88 83 GLN A CA 1
ATOM 671 C C . GLN A 1 83 ? -12.506 -16.580 19.045 1.00 51.88 83 GLN A C 1
ATOM 673 O O . GLN A 1 83 ? -11.808 -16.632 20.057 1.00 51.88 83 GLN A O 1
ATOM 678 N N . GLN A 1 84 ? -13.432 -15.622 18.882 1.00 51.91 84 GLN A N 1
ATOM 679 C CA . GLN A 1 84 ? -13.679 -14.575 19.890 1.00 51.91 84 GLN A CA 1
ATOM 680 C C . GLN A 1 84 ? -14.127 -15.145 21.241 1.00 51.91 84 GLN A C 1
ATOM 682 O O . GLN A 1 84 ? -13.760 -14.607 22.285 1.00 51.91 84 GLN A O 1
ATOM 687 N N . TYR A 1 85 ? -14.844 -16.272 21.235 1.00 49.22 85 TYR A N 1
ATOM 688 C CA . TYR A 1 85 ? -15.329 -16.930 22.452 1.00 49.22 85 TYR A CA 1
ATOM 689 C C . TYR A 1 85 ? -14.220 -17.479 23.360 1.00 49.22 85 TYR A C 1
ATOM 691 O O . TYR A 1 85 ? -14.492 -17.786 24.516 1.00 49.22 85 TYR A O 1
ATOM 699 N N . LEU A 1 86 ? -12.982 -17.605 22.868 1.00 50.56 86 LEU A N 1
ATOM 700 C CA . LEU A 1 86 ? -11.873 -18.175 23.640 1.00 50.56 86 LEU A CA 1
ATOM 701 C C . LEU A 1 86 ? -11.025 -17.119 24.364 1.00 50.56 86 LEU A C 1
ATOM 703 O O . LEU A 1 86 ? -10.435 -17.437 25.391 1.00 50.56 86 LEU A O 1
ATOM 707 N N . ASN A 1 87 ? -10.979 -15.873 23.872 1.00 57.00 87 ASN A N 1
ATOM 708 C CA . ASN A 1 87 ? -9.987 -14.883 24.320 1.00 57.00 87 ASN A CA 1
ATOM 709 C C . ASN A 1 87 ? -10.564 -13.607 24.959 1.00 57.00 87 ASN A C 1
ATOM 711 O O . ASN A 1 87 ? -9.783 -12.734 25.321 1.00 57.00 87 ASN A O 1
ATOM 715 N N . ASN A 1 88 ? -11.890 -13.470 25.110 1.00 60.78 88 ASN A N 1
ATOM 716 C CA . ASN A 1 88 ? -12.571 -12.311 25.729 1.00 60.78 88 ASN A CA 1
ATOM 717 C C . ASN A 1 88 ? -12.234 -10.912 25.158 1.00 60.78 88 ASN A C 1
ATOM 719 O O . ASN A 1 88 ? -12.711 -9.908 25.694 1.00 60.78 88 ASN A O 1
ATOM 723 N N . ASN A 1 89 ? -11.469 -10.831 24.069 1.00 68.81 89 ASN A N 1
ATOM 724 C CA . ASN A 1 89 ? -11.131 -9.582 23.399 1.00 68.81 89 ASN A CA 1
ATOM 725 C C . ASN A 1 89 ? -12.064 -9.371 22.207 1.00 68.81 89 ASN A C 1
ATOM 727 O O . ASN A 1 89 ? -12.191 -10.239 21.338 1.00 68.81 89 ASN A O 1
ATOM 731 N N . GLU A 1 90 ? -12.700 -8.203 22.167 1.00 81.19 90 GLU A N 1
ATOM 732 C CA . GLU A 1 90 ? -13.492 -7.770 21.020 1.00 81.19 90 GLU A CA 1
ATOM 733 C C . GLU A 1 90 ? -12.526 -7.475 19.863 1.00 81.19 90 GLU A C 1
ATOM 735 O O . GLU A 1 90 ? -11.531 -6.766 20.017 1.00 81.19 90 GLU A O 1
ATOM 740 N N . ILE A 1 91 ? -12.787 -8.079 18.705 1.00 86.25 91 ILE A N 1
ATOM 741 C CA . ILE A 1 91 ? -12.003 -7.859 17.484 1.00 86.25 91 ILE A CA 1
ATOM 742 C C . ILE A 1 91 ? -12.864 -7.018 16.559 1.00 86.25 91 ILE A C 1
ATOM 744 O O . ILE A 1 91 ? -13.985 -7.416 16.252 1.00 86.25 91 ILE A O 1
ATOM 748 N N . ILE A 1 92 ? -12.350 -5.885 16.099 1.00 88.94 92 ILE A N 1
ATOM 749 C CA . ILE A 1 92 ? -12.982 -5.071 15.063 1.00 88.94 92 ILE A CA 1
ATOM 750 C C . ILE A 1 92 ? -12.288 -5.349 13.739 1.00 88.94 92 ILE A C 1
ATOM 752 O O . ILE A 1 92 ? -11.064 -5.426 13.667 1.00 88.94 92 ILE A O 1
ATOM 756 N N . LYS A 1 93 ? -13.075 -5.479 12.675 1.00 90.19 93 LYS A N 1
ATOM 757 C CA . LYS A 1 93 ? -12.563 -5.786 11.345 1.00 90.19 93 LYS A CA 1
ATOM 758 C C . LYS A 1 93 ? -12.666 -4.586 10.419 1.00 90.19 93 LYS A C 1
ATOM 760 O O . LYS A 1 93 ? -13.759 -4.061 10.207 1.00 90.19 93 LYS A O 1
ATOM 765 N N . LEU A 1 94 ? -11.533 -4.181 9.852 1.00 91.56 94 LEU A N 1
ATOM 766 C CA . LEU A 1 94 ? -11.446 -3.120 8.855 1.00 91.56 94 LEU A CA 1
ATOM 767 C C . LEU A 1 94 ? -11.096 -3.738 7.497 1.00 91.56 94 LEU A C 1
ATOM 769 O O . LEU A 1 94 ? -9.987 -4.229 7.307 1.00 91.56 94 LEU A O 1
ATOM 773 N N . THR A 1 95 ? -12.040 -3.712 6.559 1.00 90.31 95 THR A N 1
ATOM 774 C CA . THR A 1 95 ? -11.869 -4.303 5.223 1.00 90.31 95 THR A CA 1
ATOM 775 C C . THR A 1 95 ? -11.407 -3.254 4.215 1.00 90.31 95 THR A C 1
ATOM 777 O O . THR A 1 95 ? -12.030 -2.198 4.081 1.00 90.31 95 THR A O 1
ATOM 780 N N . PHE A 1 96 ? -10.333 -3.561 3.491 1.00 90.94 96 PHE A N 1
ATOM 781 C CA . PHE A 1 96 ? -9.732 -2.719 2.457 1.00 90.94 96 PHE A CA 1
ATOM 782 C C . PHE A 1 96 ? -9.704 -3.482 1.131 1.00 90.94 96 PHE A C 1
ATOM 784 O O . PHE A 1 96 ? -9.599 -4.709 1.111 1.00 90.94 96 PHE A O 1
ATOM 791 N N . LEU A 1 97 ? -9.750 -2.755 0.015 1.00 89.12 97 LEU A N 1
ATOM 792 C CA . LEU A 1 97 ? -9.522 -3.336 -1.304 1.00 89.12 97 LEU A CA 1
ATOM 793 C C . LEU A 1 97 ? -8.031 -3.632 -1.476 1.00 89.12 97 LEU A C 1
ATOM 795 O O . LEU A 1 97 ? -7.193 -2.769 -1.220 1.00 89.12 97 LEU A O 1
ATOM 799 N N . SER A 1 98 ? -7.695 -4.836 -1.924 1.00 90.12 98 SER A N 1
ATOM 800 C CA . SER A 1 98 ? -6.312 -5.275 -2.129 1.00 90.12 98 SER A CA 1
ATOM 801 C C . SER A 1 98 ? -6.257 -6.421 -3.131 1.00 90.12 98 SER A C 1
ATOM 803 O O . SER A 1 98 ? -7.081 -7.328 -3.082 1.00 90.12 98 SER A O 1
ATOM 805 N N . GLN A 1 99 ? -5.286 -6.408 -4.042 1.00 89.50 99 GLN A N 1
ATOM 806 C CA . GLN A 1 99 ? -5.106 -7.468 -5.034 1.00 89.50 99 GLN A CA 1
ATOM 807 C C . GLN A 1 99 ? -3.655 -7.903 -5.115 1.00 89.50 99 GLN A C 1
ATOM 809 O O . GLN A 1 99 ? -2.789 -7.106 -5.452 1.00 89.50 99 GLN A O 1
ATOM 814 N N . LYS A 1 100 ? -3.389 -9.199 -4.930 1.00 87.75 100 LYS A N 1
ATOM 815 C CA . LYS A 1 100 ? -2.038 -9.764 -5.109 1.00 87.75 100 LYS A CA 1
ATOM 816 C C . LYS A 1 100 ? -0.958 -9.036 -4.287 1.00 87.75 100 LYS A C 1
ATOM 818 O O . LYS A 1 100 ? 0.176 -8.910 -4.746 1.00 87.75 100 LYS A O 1
ATOM 823 N N . LEU A 1 101 ? -1.334 -8.558 -3.102 1.00 91.94 101 LEU A N 1
ATOM 824 C CA . LEU A 1 101 ? -0.410 -8.074 -2.084 1.00 91.94 101 LEU A CA 1
ATOM 825 C C . LEU A 1 101 ? -0.254 -9.154 -1.011 1.00 91.94 101 LEU A C 1
ATOM 827 O O . LEU A 1 101 ? -1.233 -9.819 -0.664 1.00 91.94 101 LEU A O 1
ATOM 831 N N . ASP A 1 102 ? 0.956 -9.323 -0.497 1.00 91.25 102 ASP A N 1
ATOM 832 C CA . ASP A 1 102 ? 1.311 -10.323 0.515 1.00 91.25 102 ASP A CA 1
ATOM 833 C C . ASP A 1 102 ? 2.393 -9.756 1.461 1.00 91.25 102 ASP A C 1
ATOM 835 O O . ASP A 1 102 ? 2.785 -8.596 1.338 1.00 91.25 102 ASP A O 1
ATOM 839 N N . GLN A 1 103 ? 2.875 -10.561 2.411 1.00 90.56 103 GLN A N 1
ATOM 840 C CA . GLN A 1 103 ? 4.026 -10.263 3.277 1.00 90.56 103 GLN A CA 1
ATOM 841 C C . GLN A 1 103 ? 3.872 -8.956 4.069 1.00 90.56 103 GLN A C 1
ATOM 843 O O . GLN A 1 103 ? 4.776 -8.125 4.129 1.00 90.56 103 GLN A O 1
ATOM 848 N N . PHE A 1 104 ? 2.692 -8.761 4.659 1.00 93.69 104 PHE A N 1
ATOM 849 C CA . PHE A 1 104 ? 2.414 -7.598 5.493 1.00 93.69 104 PHE A CA 1
ATOM 850 C C . PHE A 1 104 ? 3.124 -7.711 6.846 1.00 93.69 104 PHE A C 1
ATOM 852 O O . PHE A 1 104 ? 2.899 -8.665 7.590 1.00 93.69 104 PHE A O 1
ATOM 859 N N . GLU A 1 105 ? 3.938 -6.714 7.190 1.00 93.81 105 GLU A N 1
ATOM 860 C CA . GLU A 1 105 ? 4.716 -6.679 8.432 1.00 93.81 105 GLU A CA 1
ATOM 861 C C . GLU A 1 105 ? 4.673 -5.292 9.087 1.00 93.81 105 GLU A C 1
ATOM 863 O O . GLU A 1 105 ? 4.481 -4.268 8.422 1.00 93.81 105 GLU A O 1
ATOM 868 N N . ASN A 1 106 ? 4.915 -5.261 10.404 1.00 92.88 106 ASN A N 1
ATOM 869 C CA . ASN A 1 106 ? 5.021 -4.041 11.213 1.00 92.88 106 ASN A CA 1
ATOM 870 C C . ASN A 1 106 ? 3.803 -3.121 11.055 1.00 92.88 106 ASN A C 1
ATOM 872 O O . ASN A 1 106 ? 3.916 -1.970 10.626 1.00 92.88 106 ASN A O 1
ATOM 876 N N . ILE A 1 107 ? 2.626 -3.661 11.365 1.00 95.06 107 ILE A N 1
ATOM 877 C CA . ILE A 1 107 ? 1.353 -2.985 11.139 1.00 95.06 107 ILE A CA 1
ATOM 878 C C . ILE A 1 107 ? 0.857 -2.416 12.451 1.00 95.06 107 ILE A C 1
ATOM 880 O O . ILE A 1 107 ? 0.712 -3.132 13.441 1.00 95.06 107 ILE A O 1
ATOM 884 N N . THR A 1 108 ? 0.583 -1.120 12.449 1.00 93.44 108 THR A N 1
ATOM 885 C CA . THR A 1 108 ? 0.073 -0.421 13.622 1.00 93.44 108 THR A CA 1
ATOM 886 C C . THR A 1 108 ? -1.069 0.482 13.224 1.00 93.44 108 THR A C 1
ATOM 888 O O . THR A 1 108 ? -1.040 1.138 12.183 1.00 93.44 108 THR A O 1
ATOM 891 N N . LEU A 1 109 ? -2.091 0.529 14.069 1.00 94.50 109 LEU A N 1
ATOM 892 C CA . LEU A 1 109 ? -3.153 1.510 13.950 1.00 94.50 109 LEU A CA 1
ATOM 893 C C . LEU A 1 109 ? -3.004 2.500 15.097 1.00 94.50 109 LEU A C 1
ATOM 895 O O . LEU A 1 109 ? -2.920 2.102 16.257 1.00 94.50 109 LEU A O 1
ATOM 899 N N . ILE A 1 110 ? -2.963 3.783 14.759 1.00 92.62 110 ILE A N 1
ATOM 900 C CA . ILE A 1 110 ? -2.746 4.873 15.706 1.00 92.62 110 ILE A CA 1
ATOM 901 C C . ILE A 1 110 ? -3.963 5.786 15.691 1.00 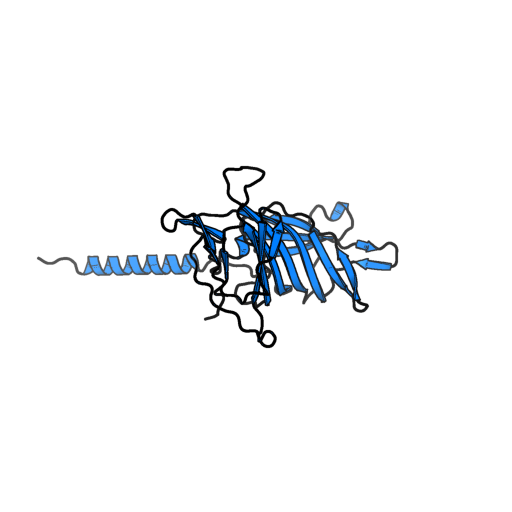92.62 110 ILE A C 1
ATOM 903 O O . ILE A 1 110 ? -4.453 6.167 14.624 1.00 92.62 110 ILE A O 1
ATOM 907 N N . ARG A 1 111 ? -4.428 6.163 16.881 1.00 90.44 111 ARG A N 1
ATOM 908 C CA . ARG A 1 111 ? -5.350 7.282 17.087 1.00 90.44 111 ARG A CA 1
ATOM 909 C C . ARG A 1 111 ? -4.666 8.357 17.913 1.00 90.44 111 ARG A C 1
ATOM 911 O O . ARG A 1 111 ? -4.123 8.048 18.969 1.00 90.44 111 ARG A O 1
ATOM 918 N N . TYR A 1 112 ? -4.790 9.607 17.487 1.00 78.75 112 TYR A N 1
ATOM 919 C CA . TYR A 1 112 ? -4.462 10.752 18.331 1.00 78.75 112 TYR A CA 1
ATOM 920 C C . TYR A 1 112 ? -5.675 11.078 19.205 1.00 78.75 112 TYR A C 1
ATOM 922 O O . TYR A 1 112 ? -6.763 11.337 18.685 1.00 78.75 112 TYR A O 1
ATOM 930 N N . GLY A 1 113 ? -5.517 10.964 20.526 1.00 67.94 113 GLY A N 1
ATOM 931 C CA . GLY A 1 113 ? -6.524 11.401 21.492 1.00 67.94 113 GLY A CA 1
ATOM 932 C C . GLY A 1 113 ? -6.663 12.925 21.532 1.00 67.94 113 GLY A C 1
ATOM 933 O O . GLY A 1 113 ? -5.864 13.643 20.935 1.00 67.94 113 GLY A O 1
ATOM 934 N N . GLU A 1 114 ? -7.666 13.418 22.261 1.00 68.25 114 GLU A N 1
ATOM 935 C CA . GLU A 1 114 ? -7.882 14.864 22.456 1.00 68.25 114 GLU A CA 1
ATOM 936 C C . GLU A 1 114 ? -6.684 15.544 23.144 1.00 68.25 114 GLU A C 1
ATOM 938 O O . GLU A 1 114 ? -6.364 16.683 22.825 1.00 68.25 114 GLU A O 1
ATOM 943 N N . ASP A 1 115 ? -5.958 14.808 23.991 1.00 68.81 115 ASP A N 1
ATOM 944 C CA . ASP A 1 115 ? -4.739 15.265 24.676 1.00 68.81 115 ASP A CA 1
ATOM 945 C C . ASP A 1 115 ? -3.451 15.066 23.845 1.00 68.81 115 ASP A C 1
ATOM 947 O O . ASP A 1 115 ? -2.364 14.962 24.409 1.00 68.81 115 ASP A O 1
ATOM 951 N N . GLU A 1 116 ? -3.560 14.872 22.526 1.00 65.75 116 GLU A N 1
ATOM 952 C CA . GLU A 1 116 ? -2.460 14.501 21.609 1.00 65.75 116 GLU A CA 1
ATOM 953 C C . GLU A 1 116 ? -1.740 13.178 21.941 1.00 65.75 116 GLU A C 1
ATOM 955 O O . GLU A 1 116 ? -0.810 12.771 21.244 1.00 65.75 116 GLU A O 1
ATOM 960 N N . LYS A 1 117 ? -2.189 12.446 22.966 1.00 77.56 117 LYS A N 1
ATOM 961 C CA . LYS A 1 117 ? -1.643 11.130 23.304 1.00 77.56 117 LYS A CA 1
ATOM 962 C C . LYS A 1 117 ? -1.929 10.118 22.199 1.00 77.56 117 LYS A C 1
ATOM 964 O O . LYS A 1 117 ? -3.075 9.936 21.777 1.00 77.56 117 LYS A O 1
ATOM 969 N N . GLU A 1 118 ? -0.878 9.420 21.780 1.00 83.69 118 GLU A N 1
ATOM 970 C CA . GLU A 1 118 ? -0.958 8.341 20.802 1.00 83.69 118 GLU A CA 1
ATOM 971 C C . GLU A 1 118 ? -1.497 7.062 21.443 1.00 83.69 118 GLU A C 1
ATOM 973 O O . GLU A 1 118 ? -0.910 6.499 22.368 1.00 83.69 118 GLU A O 1
ATOM 978 N N . ILE A 1 119 ? -2.616 6.574 20.914 1.00 86.69 119 ILE A N 1
ATOM 979 C CA . ILE A 1 119 ? -3.186 5.282 21.281 1.00 86.69 119 ILE A CA 1
ATOM 980 C C . ILE A 1 119 ? -2.860 4.304 20.161 1.00 86.69 119 ILE A C 1
ATOM 982 O O . ILE A 1 119 ? -3.400 4.406 19.058 1.00 86.69 119 ILE A O 1
ATOM 986 N N . ASN A 1 120 ? -1.977 3.357 20.470 1.00 89.38 120 ASN A N 1
ATOM 987 C CA . ASN A 1 120 ? -1.558 2.298 19.561 1.00 89.38 120 ASN A CA 1
ATOM 988 C C . ASN A 1 120 ? -2.430 1.052 19.744 1.00 89.38 120 ASN A C 1
ATOM 990 O O . ASN A 1 120 ? -2.615 0.564 20.866 1.00 89.38 120 ASN A O 1
ATOM 994 N N . PHE A 1 121 ? -2.923 0.524 18.628 1.00 89.31 121 PHE A N 1
ATOM 995 C CA . PHE A 1 121 ? -3.675 -0.720 18.567 1.00 89.31 121 PHE A CA 1
ATOM 996 C C . PHE A 1 121 ? -2.856 -1.798 17.863 1.00 89.31 121 PHE A C 1
ATOM 998 O O . PHE A 1 121 ? -2.203 -1.539 16.848 1.00 89.31 121 PHE A O 1
ATOM 1005 N N . ASN A 1 122 ? -2.949 -3.018 18.389 1.00 85.69 122 ASN A N 1
ATOM 1006 C CA . ASN A 1 122 ? -2.407 -4.204 17.740 1.00 85.69 122 ASN A CA 1
ATOM 1007 C C . ASN A 1 122 ? -3.315 -4.600 16.571 1.00 85.69 122 ASN A C 1
ATOM 1009 O O . ASN A 1 122 ? -4.540 -4.670 16.730 1.00 85.69 122 ASN A 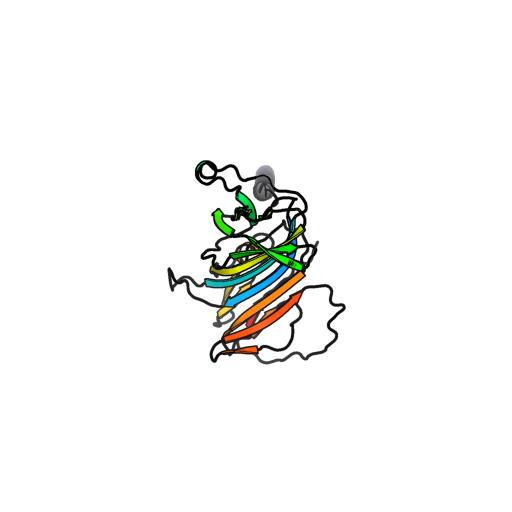O 1
ATOM 1013 N N . VAL A 1 123 ? -2.704 -4.848 15.413 1.00 91.56 123 VAL A N 1
ATOM 1014 C CA . VAL A 1 123 ? -3.406 -5.163 14.168 1.00 91.56 123 VAL A CA 1
ATOM 1015 C C . VAL A 1 123 ? -2.865 -6.465 13.597 1.00 91.56 123 VAL A C 1
ATOM 1017 O O . VAL A 1 123 ? -1.695 -6.542 13.233 1.00 91.56 123 VAL A O 1
ATOM 1020 N N . ASP A 1 124 ? -3.735 -7.464 13.485 1.00 91.50 124 ASP A N 1
ATOM 1021 C CA . ASP A 1 124 ? -3.458 -8.673 12.712 1.00 91.50 124 ASP A CA 1
ATOM 1022 C C . ASP A 1 124 ? -4.006 -8.516 11.284 1.00 91.50 124 ASP A C 1
ATOM 1024 O O . ASP A 1 124 ? -4.872 -7.678 11.021 1.00 91.50 124 ASP A O 1
ATOM 1028 N N . VAL A 1 125 ? -3.523 -9.337 10.352 1.00 92.56 125 VAL A N 1
ATOM 1029 C CA . VAL A 1 125 ? -3.955 -9.314 8.947 1.00 92.56 125 VAL A CA 1
ATOM 1030 C C . VAL A 1 125 ? -4.520 -10.656 8.534 1.00 92.56 125 VAL A C 1
ATOM 1032 O O . VAL A 1 125 ? -3.899 -11.695 8.740 1.00 92.56 125 VAL A O 1
ATOM 1035 N N . GLU A 1 126 ? -5.666 -10.612 7.867 1.00 92.06 126 GLU A N 1
ATOM 1036 C CA . GLU A 1 126 ? -6.262 -11.746 7.179 1.00 92.06 126 GLU A CA 1
ATOM 1037 C C . GLU A 1 126 ? -6.385 -11.423 5.683 1.00 92.06 126 GLU A C 1
ATOM 1039 O O . GLU A 1 126 ? -7.112 -10.515 5.267 1.00 92.06 126 GLU A O 1
ATOM 1044 N N . LEU A 1 127 ? -5.646 -12.161 4.851 1.00 89.50 127 LEU A N 1
ATOM 1045 C CA . LEU A 1 127 ? -5.705 -12.015 3.397 1.00 89.50 127 LEU A CA 1
ATOM 1046 C C . LEU A 1 127 ? -7.001 -12.633 2.864 1.00 89.50 127 LEU A C 1
ATOM 1048 O O . LEU A 1 127 ? -7.279 -13.807 3.113 1.00 89.50 127 LEU A O 1
ATOM 1052 N N . ARG A 1 128 ? -7.771 -11.870 2.080 1.00 86.25 128 ARG A N 1
ATOM 1053 C CA . ARG A 1 128 ? -9.033 -12.326 1.479 1.00 86.25 128 ARG A CA 1
ATOM 1054 C C . ARG A 1 128 ? -8.987 -12.204 -0.042 1.00 86.25 128 ARG A C 1
ATOM 1056 O O . ARG A 1 128 ? -9.639 -11.342 -0.641 1.00 86.25 128 ARG A O 1
ATOM 1063 N N . PRO A 1 129 ? -8.208 -13.083 -0.697 1.00 81.50 129 PRO A N 1
ATOM 1064 C CA . PRO A 1 129 ? -8.130 -13.081 -2.144 1.00 81.50 129 PRO A CA 1
ATOM 1065 C C . PRO A 1 129 ? -9.524 -13.312 -2.761 1.00 81.50 129 PRO A C 1
ATOM 1067 O O . PRO A 1 129 ? -10.323 -14.074 -2.212 1.00 81.50 129 PRO A O 1
ATOM 1070 N N . PRO A 1 130 ? -9.825 -12.681 -3.910 1.00 81.25 130 PRO A N 1
ATOM 1071 C CA . PRO A 1 130 ? -8.866 -11.993 -4.778 1.00 81.25 130 PRO A CA 1
ATOM 1072 C C . PRO A 1 130 ? -8.735 -10.475 -4.565 1.00 81.25 130 PRO A C 1
ATOM 1074 O O . PRO A 1 130 ? -7.811 -9.896 -5.131 1.00 81.25 130 PRO A O 1
ATOM 1077 N N . TRP A 1 131 ? -9.651 -9.841 -3.825 1.00 85.50 131 TRP A N 1
ATOM 1078 C CA . TRP A 1 131 ? -9.874 -8.386 -3.905 1.00 85.50 131 TRP A CA 1
ATOM 1079 C C . TRP A 1 131 ? -9.889 -7.659 -2.559 1.00 85.50 131 TRP A C 1
ATOM 1081 O O . TRP A 1 131 ? -10.026 -6.435 -2.546 1.00 85.50 131 TRP A O 1
ATOM 1091 N N . GLU A 1 132 ? -9.764 -8.373 -1.441 1.00 90.00 132 GLU A N 1
ATOM 1092 C CA . GLU A 1 132 ? -9.909 -7.797 -0.109 1.00 90.00 132 GLU A CA 1
ATOM 1093 C C . GLU A 1 132 ? -8.762 -8.196 0.824 1.00 90.00 132 GLU A C 1
ATOM 1095 O O . GLU A 1 132 ? -8.107 -9.233 0.688 1.00 90.00 132 GLU A O 1
ATOM 1100 N N . ILE A 1 133 ? -8.547 -7.350 1.819 1.00 91.88 133 ILE A N 1
ATOM 1101 C CA . ILE A 1 133 ? -7.706 -7.623 2.975 1.00 91.88 133 ILE A CA 1
ATOM 1102 C C . ILE A 1 133 ? -8.420 -7.106 4.218 1.00 91.88 133 ILE A C 1
ATOM 1104 O O . ILE A 1 133 ? -8.975 -6.004 4.213 1.00 91.88 133 ILE A O 1
ATOM 1108 N N . ASP A 1 134 ? -8.424 -7.919 5.268 1.00 92.06 134 ASP A N 1
ATOM 1109 C CA . ASP A 1 134 ? -9.042 -7.591 6.543 1.00 92.06 134 ASP A CA 1
ATOM 1110 C C . ASP A 1 134 ? -7.938 -7.278 7.566 1.00 92.06 134 ASP A C 1
ATOM 1112 O O . ASP A 1 134 ? -7.089 -8.117 7.864 1.00 92.06 134 ASP A O 1
ATOM 1116 N N . PHE A 1 135 ? -7.954 -6.062 8.114 1.00 92.81 135 PHE A N 1
ATOM 1117 C CA . PHE A 1 135 ? -7.139 -5.675 9.265 1.00 92.81 135 PHE A CA 1
ATOM 1118 C C . PHE A 1 135 ? -7.958 -5.891 10.539 1.00 92.81 135 PHE A C 1
ATOM 1120 O O . PHE A 1 135 ? -9.004 -5.265 10.742 1.00 92.81 135 PHE A O 1
ATOM 1127 N N . LEU A 1 136 ? -7.496 -6.807 11.383 1.00 92.00 136 LEU A N 1
ATOM 1128 C CA . LEU A 1 136 ? -8.153 -7.236 12.610 1.00 92.00 136 LEU A CA 1
ATOM 1129 C C . LEU A 1 136 ? -7.564 -6.462 13.786 1.00 92.00 136 LEU A C 1
ATOM 1131 O O . LEU A 1 136 ? -6.446 -6.719 14.226 1.00 92.00 136 LEU A O 1
ATOM 1135 N N . VAL A 1 137 ? -8.325 -5.504 14.298 1.00 91.06 137 VAL A N 1
ATOM 1136 C CA . VAL A 1 137 ? -7.917 -4.654 15.414 1.00 91.06 137 VAL A CA 1
ATOM 1137 C C . VAL A 1 137 ? -8.447 -5.246 16.710 1.00 91.06 137 VAL A C 1
ATOM 1139 O O . VAL A 1 137 ? -9.650 -5.469 16.845 1.00 91.06 137 VAL 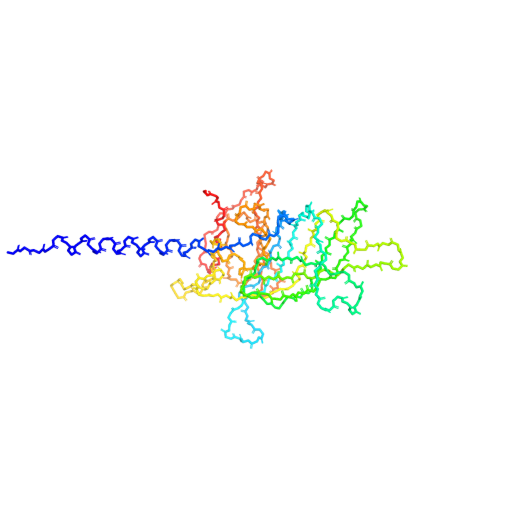A O 1
ATOM 1142 N N . ARG A 1 138 ? -7.561 -5.494 17.675 1.00 85.94 138 ARG A N 1
ATOM 1143 C CA . ARG A 1 138 ? -7.950 -6.021 18.989 1.00 85.94 138 ARG A CA 1
ATOM 1144 C C . ARG A 1 138 ? -8.237 -4.876 19.952 1.00 85.94 138 ARG A C 1
ATOM 1146 O O . ARG A 1 138 ? -7.358 -4.058 20.218 1.00 85.94 138 ARG A O 1
ATOM 1153 N N . GLU A 1 139 ? -9.450 -4.835 20.490 1.00 83.38 139 GLU A N 1
ATOM 1154 C CA . GLU A 1 139 ? -9.784 -3.935 21.590 1.00 83.38 139 GLU A CA 1
ATOM 1155 C C . GLU A 1 139 ? -9.333 -4.545 22.918 1.00 83.38 139 GLU A C 1
ATOM 1157 O O . GLU A 1 139 ? -9.616 -5.706 23.225 1.00 83.38 139 GLU A O 1
ATOM 1162 N N . GLU A 1 140 ? -8.626 -3.752 23.720 1.00 76.62 140 GLU A N 1
ATOM 1163 C CA . GLU A 1 140 ? -8.106 -4.175 25.019 1.00 76.62 140 GLU A CA 1
ATOM 1164 C C . GLU A 1 140 ? -8.866 -3.461 26.138 1.00 76.62 140 GLU A C 1
ATOM 1166 O O . GLU A 1 140 ? -8.948 -2.227 26.186 1.00 76.62 140 GLU A O 1
ATOM 1171 N N . LYS A 1 141 ? -9.390 -4.246 27.083 1.00 65.81 141 LYS A N 1
ATOM 1172 C CA . LYS A 1 141 ? -9.855 -3.730 28.373 1.00 65.81 141 LYS A CA 1
ATOM 1173 C C . LYS A 1 141 ? -8.623 -3.517 29.248 1.00 65.81 141 LYS A C 1
ATOM 1175 O O . LYS A 1 141 ? -8.072 -4.472 29.788 1.00 65.81 141 LYS A O 1
ATOM 1180 N N . GLY A 1 142 ? -8.146 -2.278 29.332 1.00 54.91 142 GLY A N 1
ATOM 1181 C CA . GLY A 1 142 ? -6.979 -1.948 30.141 1.00 54.91 142 GLY A CA 1
ATOM 1182 C C . GLY A 1 142 ? -7.227 -2.247 31.622 1.00 54.91 142 GLY A C 1
ATOM 1183 O O . GLY A 1 142 ? -8.202 -1.771 32.198 1.00 54.91 142 GLY A O 1
ATOM 1184 N N . GLY A 1 143 ? -6.309 -2.974 32.267 1.00 49.44 143 GLY A N 1
ATOM 1185 C CA . GLY A 1 143 ? -6.320 -3.208 33.721 1.00 49.44 143 GLY A CA 1
ATOM 1186 C C . GLY A 1 143 ? -6.068 -1.952 34.573 1.00 49.44 143 GLY A C 1
ATOM 1187 O O . GLY A 1 143 ? -6.079 -2.036 35.795 1.00 49.44 143 GLY A O 1
ATOM 1188 N N . GLY A 1 144 ? -5.850 -0.793 33.936 1.00 45.34 144 GLY A N 1
ATOM 1189 C CA . GLY A 1 144 ? -5.508 0.489 34.561 1.00 45.34 144 GLY A CA 1
ATOM 1190 C C . GLY A 1 144 ? -6.276 1.694 34.002 1.00 45.34 144 GLY A C 1
ATOM 1191 O O . GLY A 1 144 ? -5.722 2.784 33.946 1.00 45.34 144 GLY A O 1
ATOM 1192 N N . GLY A 1 145 ? -7.529 1.516 33.564 1.00 49.56 145 GLY A N 1
ATOM 1193 C CA . GLY A 1 145 ? -8.471 2.626 33.331 1.00 49.56 145 GLY A CA 1
ATOM 1194 C C . GLY A 1 145 ? -8.617 3.145 31.894 1.00 49.56 145 GLY A C 1
ATOM 1195 O O . GLY A 1 145 ? -9.658 3.716 31.578 1.00 49.56 145 GLY A O 1
ATOM 1196 N N . GLU A 1 146 ? -7.667 2.898 30.989 1.00 58.66 146 GLU A N 1
ATOM 1197 C CA . GLU A 1 146 ? -7.834 3.252 29.571 1.00 58.66 146 GLU A CA 1
ATOM 1198 C C . GLU A 1 146 ? -8.380 2.059 28.773 1.00 58.66 146 GLU A C 1
ATOM 1200 O O . GLU A 1 146 ? -7.671 1.107 28.446 1.00 58.66 146 GLU A O 1
ATOM 1205 N N . ASN A 1 147 ? -9.678 2.096 28.462 1.00 65.88 147 ASN A N 1
ATOM 1206 C CA . ASN A 1 147 ? -10.286 1.158 27.521 1.00 65.88 147 ASN A CA 1
ATOM 1207 C C . ASN A 1 147 ? -9.855 1.524 26.094 1.00 65.88 147 ASN A C 1
ATOM 1209 O O . ASN A 1 147 ? -10.307 2.533 25.543 1.00 65.88 147 ASN A O 1
ATOM 1213 N N . LYS A 1 148 ? -9.011 0.692 25.471 1.00 80.50 148 LYS A N 1
ATOM 1214 C CA . LYS A 1 148 ? -8.594 0.863 24.074 1.00 80.50 148 LYS A CA 1
ATOM 1215 C C . LYS A 1 148 ? -9.706 0.383 23.147 1.00 80.50 148 LYS A C 1
ATOM 1217 O O . LYS A 1 148 ? -9.686 -0.747 22.669 1.00 80.50 148 LYS A O 1
ATOM 1222 N N . LYS A 1 149 ? -10.680 1.260 22.912 1.00 85.12 149 LYS A N 1
ATOM 1223 C CA . LYS A 1 149 ? -11.780 1.041 21.966 1.00 85.12 149 LYS A CA 1
ATOM 1224 C C . LYS A 1 149 ? -11.632 1.882 20.707 1.00 85.12 149 LYS A C 1
ATOM 1226 O O . LYS A 1 149 ? -11.188 3.036 20.773 1.00 85.12 149 LYS A O 1
ATOM 1231 N N . LEU A 1 150 ? -12.062 1.331 19.576 1.00 86.75 150 LEU A N 1
ATOM 1232 C CA . LEU A 1 150 ? -12.189 2.032 18.305 1.00 86.75 150 LEU A CA 1
ATOM 1233 C C . LEU A 1 150 ? -13.414 2.948 18.340 1.00 86.75 150 LEU A C 1
ATOM 1235 O O . LEU A 1 150 ? -14.556 2.555 18.113 1.00 86.75 150 LEU A O 1
ATOM 1239 N N . LEU A 1 151 ? -13.161 4.218 18.637 1.00 87.94 151 LEU A N 1
ATOM 1240 C CA . LEU A 1 151 ? -14.164 5.280 18.645 1.00 87.94 151 LEU A CA 1
ATOM 1241 C C . LEU A 1 151 ? -14.178 6.019 17.307 1.00 87.94 151 LEU A C 1
ATOM 1243 O O . LEU A 1 151 ? -13.198 6.000 16.570 1.00 87.94 151 LEU A O 1
ATOM 1247 N N . THR A 1 152 ? -15.257 6.723 16.988 1.00 89.69 152 THR A N 1
ATOM 1248 C CA . THR A 1 152 ? -15.266 7.626 15.828 1.00 89.69 152 THR A CA 1
ATOM 1249 C C . THR A 1 152 ? -14.147 8.659 15.947 1.00 89.69 152 THR A C 1
ATOM 1251 O O . THR A 1 152 ? -13.943 9.217 17.022 1.00 89.69 152 THR A O 1
ATOM 1254 N N . GLY A 1 153 ? -13.417 8.918 14.865 1.00 90.38 153 GLY A N 1
ATOM 1255 C CA . GLY A 1 153 ? -12.233 9.774 14.919 1.00 90.38 153 GLY A CA 1
ATOM 1256 C C . GLY A 1 153 ? -11.288 9.567 13.744 1.00 90.38 153 GLY A C 1
ATOM 1257 O O . GLY A 1 153 ? -11.580 8.792 12.833 1.00 90.38 153 GLY A O 1
ATOM 1258 N N . ARG A 1 154 ? -10.156 10.273 13.769 1.00 91.88 154 ARG A N 1
ATOM 1259 C CA . ARG A 1 154 ? -9.081 10.103 12.788 1.00 91.88 154 ARG A CA 1
ATOM 1260 C C . ARG A 1 154 ? -8.112 9.027 13.230 1.00 91.88 154 ARG A C 1
ATOM 1262 O O . ARG A 1 154 ? -7.730 8.969 14.397 1.00 91.88 154 ARG A O 1
ATOM 1269 N N . TYR A 1 155 ? -7.699 8.224 12.267 1.00 93.62 155 TYR A N 1
ATOM 1270 C CA . TYR A 1 155 ? -6.780 7.125 12.465 1.00 93.62 155 TYR A CA 1
ATOM 1271 C C . TYR A 1 155 ? -5.711 7.122 11.390 1.00 93.62 155 TYR A C 1
ATOM 1273 O O . TYR A 1 155 ? -5.931 7.565 10.261 1.00 93.62 155 TYR A O 1
ATOM 1281 N N . ILE A 1 156 ? -4.566 6.570 11.761 1.00 95.31 156 ILE A N 1
ATOM 1282 C CA . ILE A 1 156 ? -3.454 6.312 10.866 1.00 95.31 156 ILE A CA 1
ATOM 1283 C C . ILE A 1 156 ? -3.138 4.826 10.939 1.00 95.31 156 ILE A C 1
ATOM 1285 O O . ILE A 1 156 ? -2.710 4.336 11.981 1.00 95.31 156 ILE A O 1
ATOM 1289 N N . LEU A 1 157 ? -3.337 4.118 9.831 1.00 96.31 157 LEU A N 1
ATOM 1290 C CA . LEU A 1 157 ? -2.842 2.758 9.659 1.00 96.31 157 LEU A CA 1
ATOM 1291 C C . LEU A 1 157 ? -1.461 2.825 9.009 1.00 96.31 157 LEU A C 1
ATOM 1293 O O . LEU A 1 157 ? -1.336 3.240 7.856 1.00 96.31 157 LEU A O 1
ATOM 1297 N N . ASN A 1 158 ? -0.435 2.425 9.750 1.00 96.62 158 ASN A N 1
ATOM 1298 C CA . ASN A 1 158 ? 0.912 2.259 9.228 1.00 96.62 158 ASN A CA 1
ATOM 1299 C C . ASN A 1 158 ? 1.127 0.797 8.852 1.00 96.62 158 ASN A C 1
ATOM 1301 O O . ASN A 1 158 ? 0.819 -0.105 9.626 1.00 96.62 158 ASN A O 1
ATOM 1305 N N . ILE A 1 159 ? 1.690 0.585 7.672 1.00 97.25 159 ILE A N 1
ATOM 1306 C CA . ILE A 1 159 ? 2.116 -0.704 7.148 1.00 97.25 159 ILE A CA 1
ATOM 1307 C C . ILE A 1 159 ? 3.604 -0.556 6.856 1.00 97.25 159 ILE A C 1
ATOM 1309 O O . ILE A 1 159 ? 3.988 0.124 5.899 1.00 97.25 159 ILE A O 1
ATOM 1313 N N . GLY A 1 160 ? 4.439 -1.143 7.715 1.00 96.00 160 GLY A N 1
ATOM 1314 C CA . GLY A 1 160 ? 5.887 -1.003 7.608 1.00 96.00 160 GLY A CA 1
ATOM 1315 C C . GLY A 1 160 ? 6.472 -1.721 6.396 1.00 96.00 160 GLY A C 1
ATOM 1316 O O . GLY A 1 160 ? 7.421 -1.214 5.807 1.00 96.00 160 GLY A O 1
ATOM 1317 N N . ARG A 1 161 ? 5.897 -2.860 5.996 1.00 95.62 161 ARG A N 1
ATOM 1318 C CA . ARG A 1 161 ? 6.267 -3.581 4.771 1.00 95.62 161 ARG A CA 1
ATOM 1319 C C . ARG A 1 161 ? 5.069 -4.338 4.210 1.00 95.62 161 ARG A C 1
ATOM 1321 O O . ARG A 1 161 ? 4.272 -4.878 4.971 1.00 95.62 161 ARG A O 1
ATOM 1328 N N . PHE A 1 162 ? 4.967 -4.378 2.890 1.00 95.12 162 PHE A N 1
ATOM 1329 C CA . PHE A 1 162 ? 4.175 -5.346 2.139 1.00 95.12 162 PHE A CA 1
ATOM 1330 C C . PHE A 1 162 ? 4.841 -5.611 0.783 1.00 95.12 162 PHE A C 1
ATOM 1332 O O . PHE A 1 162 ? 5.627 -4.795 0.297 1.00 95.12 162 PHE A O 1
ATOM 1339 N N . GLU A 1 163 ? 4.538 -6.744 0.167 1.00 93.69 163 GLU A N 1
ATOM 1340 C CA . GLU A 1 163 ? 5.056 -7.150 -1.139 1.00 93.69 163 GLU A CA 1
ATOM 1341 C C . GLU A 1 163 ? 3.926 -7.157 -2.165 1.00 93.69 163 GLU A C 1
ATOM 1343 O O . GLU A 1 163 ? 2.794 -7.540 -1.866 1.00 93.69 163 GLU A O 1
ATOM 1348 N N . GLY A 1 164 ? 4.231 -6.746 -3.390 1.00 91.88 164 GLY A N 1
ATOM 1349 C CA . GLY A 1 164 ? 3.334 -6.917 -4.523 1.00 91.88 164 GLY A CA 1
ATOM 1350 C C . GLY A 1 164 ? 4.082 -7.366 -5.770 1.00 91.88 164 GLY A C 1
ATOM 1351 O O . GLY A 1 164 ? 5.307 -7.289 -5.859 1.00 91.88 164 GLY A O 1
ATOM 1352 N N . ILE A 1 165 ? 3.330 -7.859 -6.748 1.00 90.25 165 ILE A N 1
ATOM 1353 C CA . ILE A 1 165 ? 3.891 -8.463 -7.960 1.00 90.25 165 ILE A CA 1
ATOM 1354 C C . ILE A 1 165 ? 3.940 -7.430 -9.086 1.00 90.25 165 ILE A C 1
ATOM 1356 O O . ILE A 1 165 ? 2.935 -6.779 -9.386 1.00 90.25 165 ILE A O 1
ATOM 1360 N N . ILE A 1 166 ? 5.086 -7.333 -9.763 1.00 89.00 166 ILE A N 1
ATOM 1361 C CA . ILE A 1 166 ? 5.199 -6.592 -11.018 1.00 89.00 166 ILE A CA 1
ATOM 1362 C C . ILE A 1 166 ? 4.696 -7.495 -12.142 1.00 89.00 166 ILE A C 1
ATOM 1364 O O . ILE A 1 166 ? 5.185 -8.603 -12.347 1.00 89.00 166 ILE A O 1
ATOM 1368 N N . THR A 1 167 ? 3.690 -7.034 -12.879 1.00 85.88 167 THR A N 1
ATOM 1369 C CA . THR A 1 167 ? 3.073 -7.825 -13.949 1.00 85.88 167 THR A CA 1
ATOM 1370 C C . THR A 1 167 ? 3.594 -7.415 -15.331 1.00 85.88 167 THR A C 1
ATOM 1372 O O . THR A 1 167 ? 4.548 -6.651 -15.459 1.00 85.88 167 THR A O 1
ATOM 1375 N N . TYR A 1 168 ? 2.969 -7.917 -16.396 1.00 81.75 168 TYR A N 1
ATOM 1376 C CA . TYR A 1 168 ? 3.304 -7.533 -17.771 1.00 81.75 168 TYR A CA 1
ATOM 1377 C C . TYR A 1 168 ? 2.385 -6.450 -18.353 1.00 81.75 168 TYR A C 1
ATOM 1379 O O . TYR A 1 168 ? 2.737 -5.827 -19.348 1.00 81.75 168 TYR A O 1
ATOM 1387 N N . ASN A 1 169 ? 1.197 -6.216 -17.778 1.00 79.88 169 ASN A N 1
ATOM 1388 C CA . ASN A 1 169 ? 0.219 -5.295 -18.378 1.00 79.88 169 ASN A CA 1
ATOM 1389 C C . ASN A 1 169 ? -0.784 -4.635 -17.414 1.00 79.88 169 ASN A C 1
ATOM 1391 O O . ASN A 1 169 ? -1.660 -3.901 -17.875 1.00 79.88 169 ASN A O 1
ATOM 1395 N N . LYS A 1 170 ? -0.711 -4.894 -16.103 1.00 82.31 170 LYS A N 1
ATOM 1396 C CA . LYS A 1 170 ? -1.695 -4.430 -15.109 1.00 82.31 170 LYS A CA 1
ATOM 1397 C C . LYS A 1 170 ? -1.011 -3.864 -13.870 1.00 82.31 170 LYS A C 1
ATOM 1399 O O . LYS A 1 170 ? 0.018 -4.380 -13.446 1.00 82.31 170 LYS A O 1
ATOM 1404 N N . GLY A 1 171 ? -1.609 -2.843 -13.258 1.00 84.31 171 GLY A N 1
ATOM 1405 C CA . GLY A 1 171 ? -1.081 -2.251 -12.029 1.00 84.31 171 GLY A CA 1
ATOM 1406 C C . GLY A 1 171 ? 0.312 -1.684 -12.267 1.00 84.31 171 GLY A C 1
ATOM 1407 O O . GLY A 1 171 ? 0.468 -0.792 -13.096 1.00 84.31 171 GLY A O 1
ATOM 1408 N N . LEU A 1 172 ? 1.317 -2.221 -11.579 1.00 87.31 172 LEU A N 1
ATOM 1409 C CA . LEU A 1 172 ? 2.723 -1.985 -11.891 1.00 87.31 172 LEU A CA 1
ATOM 1410 C C . LEU A 1 172 ? 3.235 -3.076 -12.837 1.00 87.31 172 LEU A C 1
ATOM 1412 O O . LEU A 1 172 ? 3.057 -4.263 -12.561 1.00 87.31 172 LEU A O 1
ATOM 1416 N N . PHE A 1 173 ? 3.853 -2.693 -13.952 1.00 86.31 173 PHE A N 1
ATOM 1417 C CA . PHE A 1 173 ? 4.235 -3.647 -14.985 1.00 86.31 173 PHE A CA 1
ATOM 1418 C C . PHE A 1 173 ? 5.510 -3.284 -15.747 1.00 86.31 173 PHE A C 1
ATOM 1420 O O . PHE A 1 173 ? 5.884 -2.115 -15.861 1.00 86.31 173 PHE A O 1
ATOM 1427 N N . TYR A 1 174 ? 6.151 -4.309 -16.311 1.00 84.69 174 TYR A N 1
ATOM 1428 C CA . TYR A 1 174 ? 7.265 -4.142 -17.239 1.00 84.69 174 TYR A CA 1
ATOM 1429 C C . TYR A 1 174 ? 6.795 -3.792 -18.638 1.00 84.69 174 TYR A C 1
ATOM 1431 O O . TYR A 1 174 ? 5.832 -4.355 -19.160 1.00 84.69 174 TYR A O 1
ATOM 1439 N N . ARG A 1 175 ? 7.564 -2.928 -19.290 1.00 82.19 175 ARG A N 1
ATOM 1440 C CA . ARG A 1 175 ? 7.436 -2.652 -20.711 1.00 82.19 175 ARG A CA 1
ATOM 1441 C C . ARG A 1 175 ? 8.814 -2.573 -21.343 1.00 82.19 175 ARG A C 1
ATOM 1443 O O . ARG A 1 175 ? 9.706 -1.931 -20.801 1.00 82.19 175 ARG A O 1
ATOM 1450 N N . ASP A 1 176 ? 8.961 -3.199 -22.502 1.00 81.12 176 ASP A N 1
ATOM 1451 C CA . ASP A 1 176 ? 10.121 -2.984 -23.356 1.00 81.12 176 ASP A CA 1
ATOM 1452 C C . ASP A 1 176 ? 9.898 -1.731 -24.216 1.00 81.12 176 ASP A C 1
ATOM 1454 O O . ASP A 1 176 ? 8.853 -1.573 -24.858 1.00 81.12 176 ASP A O 1
ATOM 1458 N N . ALA A 1 177 ? 10.873 -0.829 -24.202 1.00 78.94 177 ALA A N 1
ATOM 1459 C CA . ALA A 1 177 ? 10.922 0.346 -25.055 1.00 78.94 177 ALA A CA 1
ATOM 1460 C C . ALA A 1 177 ? 12.234 0.360 -25.847 1.00 78.94 177 ALA A C 1
ATOM 1462 O O . ALA A 1 177 ? 13.178 1.072 -25.510 1.00 78.94 177 ALA A O 1
ATOM 1463 N N . GLY A 1 178 ? 12.277 -0.432 -26.921 1.00 80.62 178 GLY A N 1
ATOM 1464 C CA . GLY A 1 178 ? 13.420 -0.471 -27.835 1.00 80.62 178 GLY A CA 1
ATOM 1465 C C . GLY A 1 178 ? 14.633 -1.217 -27.273 1.00 80.62 178 GLY A C 1
ATOM 1466 O O . GLY A 1 178 ? 15.759 -0.778 -27.484 1.00 80.62 178 GLY A O 1
ATOM 1467 N N . GLY A 1 179 ? 14.409 -2.318 -26.551 1.00 76.44 179 GLY A N 1
ATOM 1468 C CA . GLY A 1 179 ? 15.443 -3.124 -25.899 1.00 76.44 179 GLY A CA 1
ATOM 1469 C C . GLY A 1 179 ? 15.813 -2.642 -24.494 1.00 76.44 179 GLY A C 1
ATOM 1470 O O . GLY A 1 179 ? 16.761 -3.158 -23.905 1.00 76.44 179 GLY A O 1
ATOM 1471 N N . LEU A 1 180 ? 15.095 -1.651 -23.956 1.00 74.88 180 LEU A N 1
ATOM 1472 C CA . LEU A 1 180 ? 15.330 -1.093 -22.625 1.00 74.88 180 LEU A CA 1
ATOM 1473 C C . LEU A 1 180 ? 14.158 -1.446 -21.700 1.00 74.88 180 LEU A C 1
ATOM 1475 O O . LEU A 1 180 ? 13.014 -1.098 -22.016 1.00 74.88 180 LEU A O 1
ATOM 1479 N N . PRO A 1 181 ? 14.416 -2.096 -20.548 1.00 78.00 181 PRO A N 1
ATOM 1480 C CA . PRO A 1 181 ? 13.366 -2.415 -19.595 1.00 78.00 181 PRO A CA 1
ATOM 1481 C C . PRO A 1 181 ? 12.906 -1.142 -18.883 1.00 78.00 181 PRO A C 1
ATOM 1483 O O . PRO A 1 181 ? 13.701 -0.443 -18.253 1.00 78.00 181 PRO A O 1
ATOM 1486 N N . LEU A 1 182 ? 11.609 -0.861 -18.956 1.00 83.12 182 LEU A N 1
ATOM 1487 C CA . LEU A 1 182 ? 10.956 0.205 -18.207 1.00 83.12 182 LEU A CA 1
ATOM 1488 C C . LEU A 1 182 ? 9.935 -0.396 -17.246 1.00 83.12 182 LEU A C 1
ATOM 1490 O O . LEU A 1 182 ? 9.233 -1.353 -17.579 1.00 83.12 182 LEU A O 1
ATOM 1494 N N . LEU A 1 183 ? 9.813 0.220 -16.074 1.00 85.50 183 LEU A N 1
ATOM 1495 C CA . LEU A 1 183 ? 8.672 0.017 -15.194 1.00 85.50 183 LEU A CA 1
ATOM 1496 C C . LEU A 1 183 ? 7.672 1.138 -15.425 1.00 85.50 183 LEU A C 1
ATOM 1498 O O . LEU A 1 183 ? 8.005 2.326 -15.368 1.00 85.50 183 LEU A O 1
ATOM 1502 N N . ALA A 1 184 ? 6.444 0.738 -15.709 1.00 83.62 184 ALA A N 1
ATOM 1503 C CA . ALA A 1 184 ? 5.331 1.632 -15.929 1.00 83.62 184 ALA A CA 1
ATOM 1504 C C . ALA A 1 184 ? 4.153 1.197 -15.077 1.00 83.62 184 ALA A C 1
ATOM 1506 O O . ALA A 1 184 ? 4.085 0.072 -14.576 1.00 83.62 184 ALA A O 1
ATOM 1507 N N . SER A 1 185 ? 3.209 2.108 -14.915 1.00 79.56 185 SER A N 1
ATOM 1508 C CA . SER A 1 185 ? 2.061 1.851 -14.080 1.00 79.56 185 SER A CA 1
ATOM 1509 C C . SER A 1 185 ? 0.761 2.294 -14.736 1.00 79.56 185 SER A C 1
ATOM 1511 O O . SER A 1 185 ? 0.697 3.320 -15.413 1.00 79.56 185 SER A O 1
ATOM 1513 N N . ASN A 1 186 ? -0.281 1.489 -14.554 1.00 77.38 186 ASN A N 1
ATOM 1514 C CA . ASN A 1 186 ? -1.628 1.751 -15.030 1.00 77.38 186 ASN A CA 1
ATOM 1515 C C . ASN A 1 186 ? -2.599 1.471 -13.889 1.00 77.38 186 ASN A C 1
ATOM 1517 O O . ASN A 1 186 ? -2.839 0.320 -13.527 1.00 77.38 186 ASN A O 1
ATOM 1521 N N . PHE A 1 187 ? -3.150 2.550 -13.342 1.00 69.06 187 PHE A N 1
ATOM 1522 C CA . PHE A 1 187 ? -4.029 2.521 -12.177 1.00 69.06 187 PHE A CA 1
ATOM 1523 C C . PHE A 1 187 ? -5.485 2.778 -12.532 1.00 69.06 187 PHE A C 1
ATOM 1525 O O . PHE A 1 187 ? -6.263 3.153 -11.656 1.00 69.06 187 PHE A O 1
ATOM 1532 N N . PHE A 1 188 ? -5.860 2.607 -13.804 1.00 61.78 188 PHE A N 1
ATOM 1533 C CA . PHE A 1 188 ? -7.257 2.717 -14.196 1.00 61.78 188 PHE A CA 1
ATOM 1534 C C . PHE A 1 188 ? -8.095 1.752 -13.347 1.00 61.78 188 PHE A C 1
ATOM 1536 O O . PHE A 1 188 ? -7.751 0.574 -13.270 1.00 61.78 188 PHE A O 1
ATOM 1543 N N . PHE A 1 189 ? -9.113 2.320 -12.687 1.00 59.38 189 PHE A N 1
ATOM 1544 C CA . PHE A 1 189 ? -9.990 1.864 -11.591 1.00 59.38 189 PHE A CA 1
ATOM 1545 C C . PHE A 1 189 ? -9.858 0.454 -10.985 1.00 59.38 189 PHE A C 1
ATOM 1547 O O . PHE A 1 189 ? -10.012 0.314 -9.777 1.00 59.38 189 PHE A O 1
ATOM 1554 N N . GLU A 1 190 ? -9.580 -0.583 -11.761 1.00 70.88 190 GLU A N 1
ATOM 1555 C CA . GLU A 1 190 ? -9.479 -1.963 -11.290 1.00 70.88 190 GLU A CA 1
ATOM 1556 C C . GLU A 1 190 ? -8.092 -2.333 -10.757 1.00 70.88 190 GLU A C 1
ATOM 1558 O O . GLU A 1 190 ? -7.987 -3.263 -9.966 1.00 70.88 190 GLU A O 1
ATOM 1563 N N . PHE A 1 191 ? -7.023 -1.641 -11.162 1.00 79.06 191 PHE A N 1
ATOM 1564 C CA . PHE A 1 191 ? -5.654 -2.111 -10.891 1.00 79.06 191 PHE A CA 1
ATOM 1565 C C . PHE A 1 191 ? -4.931 -1.373 -9.770 1.00 79.06 191 PHE A C 1
ATOM 1567 O O . PHE A 1 191 ? -3.851 -1.782 -9.357 1.00 79.06 191 PHE A O 1
ATOM 1574 N N . SER A 1 192 ? -5.497 -0.286 -9.259 1.00 82.31 192 SER A N 1
ATOM 1575 C CA . SER A 1 192 ? -4.870 0.467 -8.178 1.00 82.31 192 SER A CA 1
ATOM 1576 C C . SER A 1 192 ? -4.770 -0.322 -6.847 1.00 82.31 192 SER A C 1
ATOM 1578 O O . SER A 1 192 ? -3.742 -0.164 -6.181 1.00 82.31 192 SER A O 1
ATOM 1580 N N . PRO A 1 193 ? -5.699 -1.241 -6.477 1.00 88.19 193 PRO A N 1
ATOM 1581 C CA . PRO A 1 193 ? -5.541 -2.074 -5.278 1.00 88.19 193 PRO A CA 1
ATOM 1582 C C . PR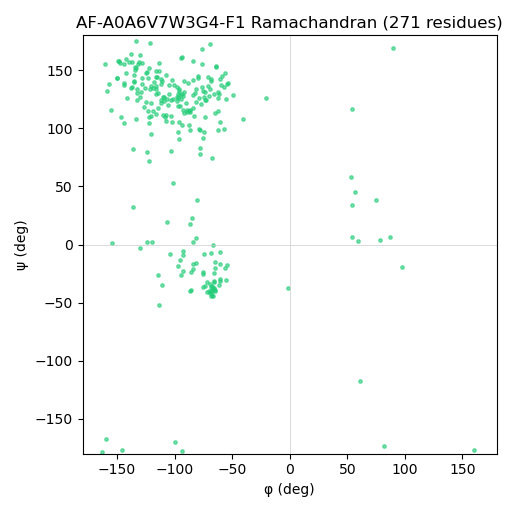O A 1 193 ? -4.414 -3.108 -5.378 1.00 88.19 193 PRO A C 1
ATOM 1584 O O . PRO A 1 193 ? -4.108 -3.766 -4.388 1.00 88.19 193 PRO A O 1
ATOM 1587 N N . SER A 1 194 ? -3.787 -3.271 -6.551 1.00 88.81 194 SER A N 1
ATOM 1588 C CA . SER A 1 194 ? -2.615 -4.136 -6.699 1.00 88.81 194 SER A CA 1
ATOM 1589 C C . SER A 1 194 ? -1.297 -3.464 -6.324 1.00 88.81 194 SER A C 1
ATOM 1591 O O . SER A 1 194 ? -0.241 -4.064 -6.507 1.00 88.81 194 SER A O 1
ATOM 1593 N N . LEU A 1 195 ? -1.339 -2.206 -5.875 1.00 88.25 195 LEU A N 1
ATOM 1594 C CA . LEU A 1 195 ? -0.156 -1.464 -5.445 1.00 88.25 195 LEU A CA 1
ATOM 1595 C C . LEU A 1 195 ? -0.130 -1.208 -3.959 1.00 88.25 195 LEU A C 1
ATOM 1597 O O . LEU A 1 195 ? 0.946 -1.152 -3.394 1.00 88.25 195 LEU A O 1
ATOM 1601 N N . PHE A 1 196 ? -1.280 -0.991 -3.341 1.00 91.00 196 PHE A N 1
ATOM 1602 C CA . PHE A 1 196 ? -1.392 -0.764 -1.909 1.00 91.00 196 PHE A CA 1
ATOM 1603 C C . PHE A 1 196 ? -2.836 -1.046 -1.478 1.00 91.00 196 PHE A C 1
ATOM 1605 O O . PHE A 1 196 ? -3.739 -0.930 -2.313 1.00 91.00 196 PHE A O 1
ATOM 1612 N N . PRO A 1 197 ? -3.082 -1.389 -0.202 1.00 91.56 197 PRO A N 1
ATOM 1613 C CA . PRO A 1 197 ? -4.438 -1.526 0.316 1.00 91.56 197 PRO A CA 1
ATOM 1614 C C . PRO A 1 197 ? -5.193 -0.196 0.250 1.00 91.56 197 PRO A C 1
ATOM 1616 O O . PRO A 1 197 ? -4.686 0.834 0.696 1.00 91.56 197 PRO A O 1
ATOM 1619 N N . GLN A 1 198 ? -6.415 -0.211 -0.276 1.00 87.81 198 GLN A N 1
ATOM 1620 C CA . GLN A 1 198 ? -7.211 0.996 -0.489 1.00 87.81 198 GLN A CA 1
ATOM 1621 C C . GLN A 1 198 ? -8.480 1.010 0.348 1.00 87.81 198 GLN A C 1
ATOM 1623 O O . GLN A 1 198 ? -9.221 0.029 0.418 1.00 87.81 198 GLN A O 1
ATOM 1628 N N . LEU A 1 199 ? -8.754 2.173 0.932 1.00 85.06 199 LEU A N 1
ATOM 1629 C CA . LEU A 1 199 ? -10.059 2.512 1.481 1.00 85.06 199 LEU A CA 1
ATOM 1630 C C . LEU A 1 199 ? -10.883 3.216 0.421 1.00 85.06 199 LEU A C 1
ATOM 1632 O O . LEU A 1 199 ? -10.384 4.092 -0.291 1.00 85.06 199 LEU A O 1
ATOM 1636 N N . GLY A 1 200 ? -12.168 2.889 0.399 1.00 68.19 200 GLY A N 1
ATOM 1637 C CA . GLY A 1 200 ? -13.116 3.578 -0.452 1.00 68.19 200 GLY A CA 1
ATOM 1638 C C . GLY A 1 200 ? -13.273 2.986 -1.840 1.00 68.19 200 GLY A C 1
ATOM 1639 O O . GLY A 1 200 ? -12.541 2.107 -2.283 1.00 68.19 200 GLY A O 1
ATOM 1640 N N . GLY A 1 201 ? -14.297 3.487 -2.519 1.00 64.38 201 GLY A N 1
ATOM 1641 C CA . GLY A 1 201 ? -14.500 3.262 -3.939 1.00 64.38 201 GLY A CA 1
ATOM 1642 C C . GLY A 1 201 ? -13.889 4.374 -4.800 1.00 64.38 201 GLY A C 1
ATOM 1643 O O . GLY A 1 201 ? -13.363 5.359 -4.277 1.00 64.38 201 GLY A O 1
ATOM 1644 N N . PRO A 1 202 ? -14.066 4.285 -6.127 1.00 61.31 202 PRO A N 1
ATOM 1645 C CA . PRO A 1 202 ? -13.513 5.211 -7.125 1.00 61.31 202 PRO A CA 1
ATOM 1646 C C . PRO A 1 202 ? -13.836 6.703 -6.918 1.00 61.31 202 PRO A C 1
ATOM 1648 O O . PRO A 1 202 ? -13.194 7.570 -7.505 1.00 61.31 202 PRO A O 1
ATOM 1651 N N . LEU A 1 203 ? -14.847 7.012 -6.104 1.00 61.41 203 LEU A N 1
ATOM 1652 C CA . LEU A 1 203 ? -15.393 8.356 -5.923 1.00 61.41 203 LEU A CA 1
ATOM 1653 C C . LEU A 1 203 ? -14.761 9.137 -4.759 1.00 61.41 203 LEU A C 1
ATOM 1655 O O . LEU A 1 203 ? -15.024 10.332 -4.620 1.00 61.41 203 LEU A O 1
ATOM 1659 N N . GLN A 1 204 ? -13.945 8.502 -3.915 1.00 70.75 204 GLN A N 1
ATOM 1660 C CA . GLN A 1 204 ? -13.349 9.163 -2.752 1.00 70.75 204 GLN A CA 1
ATOM 1661 C C . GLN A 1 204 ? -12.005 9.808 -3.118 1.00 70.75 204 GLN A C 1
ATOM 1663 O O . GLN A 1 204 ? -11.044 9.137 -3.485 1.00 70.75 204 GLN A O 1
ATOM 1668 N N . LYS A 1 205 ? -11.948 11.143 -3.036 1.00 76.12 205 LYS A N 1
ATOM 1669 C CA . LYS A 1 205 ? -10.730 11.924 -3.292 1.00 76.12 205 LYS A CA 1
ATOM 1670 C C . LYS A 1 205 ? -9.836 11.931 -2.056 1.00 76.12 205 LYS A C 1
ATOM 1672 O O . LYS A 1 205 ? -10.304 12.244 -0.968 1.00 76.12 205 LYS A O 1
ATOM 1677 N N . THR A 1 206 ? -8.545 11.696 -2.257 1.00 83.31 206 THR A N 1
ATOM 1678 C CA . THR A 1 206 ? -7.523 11.731 -1.204 1.00 83.31 206 THR A CA 1
ATOM 1679 C C . THR A 1 206 ? -6.360 12.623 -1.608 1.00 83.31 206 THR A C 1
ATOM 1681 O O . THR A 1 206 ? -6.096 12.823 -2.797 1.00 83.31 206 THR A O 1
ATOM 1684 N N . THR A 1 207 ? -5.628 13.129 -0.620 1.00 87.38 207 THR A N 1
ATOM 1685 C CA . THR A 1 207 ? -4.269 13.633 -0.862 1.00 87.38 207 THR A CA 1
ATOM 1686 C C . THR A 1 207 ? -3.301 12.455 -0.928 1.00 87.38 20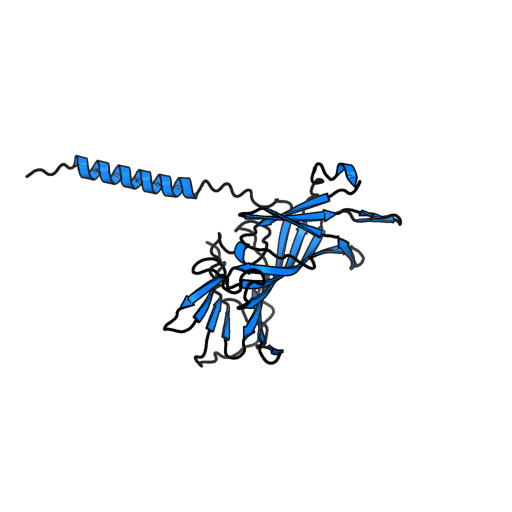7 THR A C 1
ATOM 1688 O O . THR A 1 207 ? -3.505 11.442 -0.257 1.00 87.38 207 THR A O 1
ATOM 1691 N N . THR A 1 208 ? -2.273 12.538 -1.771 1.00 88.56 208 THR A N 1
ATOM 1692 C CA . THR A 1 208 ? -1.346 11.415 -1.954 1.00 88.56 208 THR A CA 1
ATOM 1693 C C . THR A 1 208 ? 0.085 11.904 -2.101 1.00 88.56 208 THR A C 1
ATOM 1695 O O . THR A 1 208 ? 0.374 12.727 -2.970 1.00 88.56 208 THR A O 1
ATOM 1698 N N . LYS A 1 209 ? 0.982 11.377 -1.268 1.00 92.19 209 LYS A N 1
ATOM 1699 C CA . LYS A 1 209 ? 2.431 11.462 -1.443 1.00 92.19 209 LYS A CA 1
ATOM 1700 C C . LYS A 1 209 ? 2.939 10.108 -1.915 1.00 92.19 209 LYS A C 1
ATOM 1702 O O . LYS A 1 209 ? 2.525 9.078 -1.390 1.00 92.19 209 LYS A O 1
ATOM 1707 N N . ILE A 1 210 ? 3.841 10.119 -2.886 1.00 91.38 210 ILE A N 1
ATOM 1708 C CA . ILE A 1 210 ? 4.452 8.908 -3.427 1.00 91.38 210 ILE A CA 1
ATOM 1709 C C . ILE A 1 210 ? 5.951 9.091 -3.443 1.00 91.38 210 ILE A C 1
ATOM 1711 O O . ILE A 1 210 ? 6.444 10.047 -4.032 1.00 91.38 210 ILE A O 1
ATOM 1715 N N . SER A 1 211 ? 6.664 8.152 -2.851 1.00 93.81 211 SER A N 1
ATOM 1716 C CA . SER A 1 211 ? 8.114 8.087 -2.894 1.00 93.81 211 SER A CA 1
ATOM 1717 C C . SER A 1 211 ? 8.542 6.814 -3.611 1.00 93.81 211 SER A C 1
ATOM 1719 O O . SER A 1 211 ? 8.061 5.723 -3.319 1.00 93.81 211 SER A O 1
ATOM 1721 N N . LEU A 1 212 ? 9.433 6.947 -4.584 1.00 93.75 212 LEU A N 1
ATOM 1722 C CA . LEU A 1 212 ? 9.951 5.831 -5.362 1.00 93.75 212 LEU A CA 1
ATOM 1723 C C . LEU A 1 212 ? 11.419 5.647 -5.025 1.00 93.75 212 LEU A C 1
ATOM 1725 O O . LEU A 1 212 ? 12.205 6.570 -5.212 1.00 93.75 212 LEU A O 1
ATOM 1729 N N . ILE A 1 213 ? 11.772 4.461 -4.545 1.00 94.38 213 ILE A N 1
ATOM 1730 C CA . ILE A 1 213 ? 13.147 4.014 -4.380 1.00 94.38 213 ILE A CA 1
ATOM 1731 C C . ILE A 1 213 ? 13.519 3.205 -5.615 1.00 94.38 213 ILE A C 1
ATOM 1733 O O . ILE A 1 213 ? 12.896 2.183 -5.907 1.00 94.38 213 ILE A O 1
ATOM 1737 N N . HIS A 1 214 ? 14.528 3.665 -6.340 1.00 90.75 214 HIS A N 1
ATOM 1738 C CA . HIS A 1 214 ? 14.958 3.068 -7.598 1.00 90.75 214 HIS A CA 1
ATOM 1739 C C . HIS A 1 214 ? 16.489 3.110 -7.730 1.00 90.75 214 HIS A C 1
ATOM 1741 O O . HIS A 1 214 ? 17.141 3.893 -7.031 1.00 90.75 214 HIS A O 1
ATOM 1747 N N . PRO A 1 215 ? 17.098 2.269 -8.585 1.00 90.00 215 PRO A N 1
ATOM 1748 C CA . PRO A 1 215 ? 18.545 2.221 -8.711 1.00 90.00 215 PRO A CA 1
ATOM 1749 C C . PRO A 1 215 ? 19.135 3.525 -9.249 1.00 90.00 215 PRO A C 1
ATOM 1751 O O . PRO A 1 215 ? 18.496 4.253 -10.024 1.00 90.00 215 PRO A O 1
ATOM 1754 N N . HIS A 1 216 ? 20.394 3.788 -8.909 1.00 88.56 216 HIS A N 1
ATOM 1755 C CA . HIS A 1 216 ? 21.185 4.814 -9.590 1.00 88.56 216 HIS A CA 1
ATOM 1756 C C . HIS A 1 216 ? 21.244 4.565 -11.102 1.00 88.56 216 HIS A C 1
ATOM 1758 O O . HIS A 1 216 ? 21.197 3.430 -11.575 1.00 88.56 216 HIS A O 1
ATOM 1764 N N . GLY A 1 217 ? 21.316 5.646 -11.882 1.00 85.38 217 GLY A N 1
ATOM 1765 C CA . GLY A 1 217 ? 21.294 5.574 -13.348 1.00 85.38 217 GLY A CA 1
ATOM 1766 C C . GLY A 1 217 ? 19.903 5.374 -13.958 1.00 85.38 217 GLY A C 1
ATOM 1767 O O . GLY A 1 217 ? 19.797 5.258 -15.176 1.00 85.38 217 GLY A O 1
ATOM 1768 N N . THR A 1 218 ? 18.845 5.370 -13.142 1.00 86.50 218 THR A N 1
ATOM 1769 C CA . THR A 1 218 ? 17.449 5.404 -13.597 1.00 86.50 218 THR A CA 1
ATOM 1770 C C . THR A 1 218 ? 16.771 6.710 -13.186 1.00 86.50 218 THR A C 1
ATOM 1772 O O . THR A 1 218 ? 17.184 7.366 -12.231 1.00 86.50 218 THR A O 1
ATOM 1775 N N . THR A 1 219 ? 15.720 7.089 -13.906 1.00 86.25 219 THR A N 1
ATOM 1776 C CA . THR A 1 219 ? 14.926 8.300 -13.669 1.00 86.25 219 THR A CA 1
ATOM 1777 C C . THR A 1 219 ? 13.520 7.901 -13.256 1.00 86.25 219 THR A C 1
ATOM 1779 O O . THR A 1 219 ? 12.896 7.117 -13.961 1.00 86.25 219 THR A O 1
ATOM 1782 N N . ALA A 1 220 ? 12.978 8.454 -12.176 1.00 87.81 220 ALA A N 1
ATOM 1783 C CA . ALA A 1 220 ? 11.570 8.285 -11.824 1.00 87.81 220 ALA A CA 1
ATOM 1784 C C . ALA A 1 220 ? 10.741 9.488 -12.291 1.00 87.81 220 ALA A C 1
ATOM 1786 O O . ALA A 1 220 ? 11.136 10.638 -12.113 1.00 87.81 220 ALA A O 1
ATOM 1787 N N . LEU A 1 221 ? 9.578 9.227 -12.885 1.00 86.81 221 LEU A N 1
ATOM 1788 C CA . LEU A 1 221 ? 8.662 10.239 -13.406 1.00 86.81 221 LEU A CA 1
ATOM 1789 C C . LEU A 1 221 ? 7.262 9.996 -12.851 1.00 86.81 221 LEU A C 1
ATOM 1791 O O . LEU A 1 221 ? 6.835 8.851 -12.748 1.00 86.81 221 LEU A O 1
ATOM 1795 N N . SER A 1 222 ? 6.536 11.071 -12.557 1.00 85.50 222 SER A N 1
ATOM 1796 C CA . SER A 1 222 ? 5.134 11.043 -12.139 1.00 85.50 222 SER A CA 1
ATOM 1797 C C . SER A 1 222 ? 4.372 12.189 -12.806 1.00 85.50 222 SER A C 1
ATOM 1799 O O . SER A 1 222 ? 4.972 13.198 -13.171 1.00 85.50 222 SER A O 1
ATOM 1801 N N . SER A 1 223 ? 3.047 12.078 -12.931 1.00 80.81 223 SER A N 1
ATOM 1802 C CA . SER A 1 223 ? 2.198 13.232 -13.277 1.00 80.81 223 SER A CA 1
ATOM 1803 C C . SER A 1 223 ? 2.004 14.208 -12.104 1.00 80.81 223 SER A C 1
ATOM 1805 O O . SER A 1 223 ? 1.432 15.283 -12.273 1.00 80.81 223 SER A O 1
ATOM 1807 N N . MET A 1 224 ? 2.454 13.827 -10.906 1.00 84.56 224 MET A N 1
ATOM 1808 C CA . MET A 1 224 ? 2.445 14.646 -9.693 1.00 84.56 224 MET A CA 1
ATOM 1809 C C . MET A 1 224 ? 3.667 15.577 -9.628 1.00 84.56 224 MET A C 1
ATOM 1811 O O . MET A 1 224 ? 4.701 15.288 -10.226 1.00 84.56 224 MET A O 1
ATOM 1815 N N . HIS A 1 225 ? 3.576 16.668 -8.858 1.00 85.19 225 HIS A N 1
ATOM 1816 C CA . HIS A 1 225 ? 4.715 17.576 -8.679 1.00 85.19 225 HIS A CA 1
ATOM 1817 C C . HIS A 1 225 ? 5.806 16.917 -7.820 1.00 85.19 225 HIS A C 1
ATOM 1819 O O . HIS A 1 225 ? 5.466 16.314 -6.797 1.00 85.19 225 HIS A O 1
ATOM 1825 N N . PRO A 1 226 ? 7.093 17.033 -8.191 1.00 89.06 226 PRO A N 1
ATOM 1826 C CA . PRO A 1 226 ? 8.189 16.538 -7.367 1.00 89.06 226 PRO A CA 1
ATOM 1827 C C . PRO A 1 226 ? 8.325 17.359 -6.077 1.00 89.06 226 PRO A C 1
ATOM 1829 O O . PRO A 1 226 ? 8.132 18.575 -6.072 1.00 89.06 226 PRO A O 1
ATOM 1832 N N . ILE A 1 227 ? 8.656 16.685 -4.977 1.00 88.31 227 ILE A N 1
ATOM 1833 C CA . ILE A 1 227 ? 8.910 17.281 -3.662 1.00 88.31 227 ILE A CA 1
ATOM 1834 C C . ILE A 1 227 ? 10.426 17.313 -3.462 1.00 88.31 227 ILE A C 1
ATOM 1836 O O . ILE A 1 227 ? 10.989 16.429 -2.822 1.00 88.31 227 ILE A O 1
ATOM 1840 N N . GLY A 1 228 ? 11.085 18.309 -4.048 1.00 87.00 228 GLY A N 1
ATOM 1841 C CA . GLY A 1 228 ? 12.539 18.458 -3.960 1.00 87.00 228 GLY A CA 1
ATOM 1842 C C . GLY A 1 228 ? 13.322 17.588 -4.952 1.00 87.00 228 GLY A C 1
ATOM 1843 O O . GLY A 1 228 ? 12.728 17.004 -5.860 1.00 87.00 228 GLY A O 1
ATOM 1844 N N . PRO A 1 229 ? 14.661 17.564 -4.840 1.00 89.06 229 PRO A N 1
ATOM 1845 C CA . PRO A 1 229 ? 15.531 16.778 -5.709 1.00 89.06 229 PRO A CA 1
ATOM 1846 C C . PRO A 1 229 ? 15.511 15.283 -5.352 1.00 89.06 229 PRO A C 1
ATOM 1848 O O . PRO A 1 229 ? 15.011 14.873 -4.309 1.00 89.06 229 PRO A O 1
ATOM 1851 N N . THR A 1 230 ? 16.078 14.457 -6.230 1.00 90.31 230 THR A N 1
ATOM 1852 C CA . THR A 1 230 ? 16.354 13.046 -5.935 1.00 90.31 230 THR A CA 1
ATOM 1853 C C . THR A 1 230 ? 17.467 12.931 -4.891 1.00 90.31 230 THR A C 1
ATOM 1855 O O . THR A 1 230 ? 18.503 13.584 -5.014 1.00 90.31 230 THR A O 1
ATOM 1858 N N . GLU A 1 231 ? 17.265 12.088 -3.880 1.00 93.56 231 GLU A N 1
ATOM 1859 C CA . GLU A 1 231 ? 18.196 11.896 -2.764 1.00 93.56 231 GLU A CA 1
ATOM 1860 C C . GLU A 1 231 ? 18.828 10.501 -2.824 1.00 93.56 231 GLU A C 1
ATOM 1862 O O . GLU A 1 231 ? 18.153 9.510 -3.101 1.00 93.56 231 GLU A O 1
ATOM 1867 N N . SER A 1 232 ? 20.130 10.393 -2.554 1.00 94.44 232 SER A N 1
ATOM 1868 C CA . SER A 1 232 ? 20.805 9.091 -2.486 1.00 94.44 232 SER A CA 1
ATOM 1869 C C . SER A 1 232 ? 20.518 8.424 -1.142 1.00 94.44 232 SER A C 1
ATOM 1871 O O . SER A 1 232 ? 20.795 9.011 -0.100 1.00 94.44 232 SER A O 1
ATOM 1873 N N . LEU A 1 233 ? 20.016 7.186 -1.154 1.00 91.62 233 LEU A N 1
ATOM 1874 C CA . LEU A 1 233 ? 19.831 6.391 0.067 1.00 91.62 233 LEU A CA 1
ATOM 1875 C C . LEU A 1 233 ? 21.097 5.612 0.427 1.00 91.62 233 LEU A C 1
ATOM 1877 O O . LEU A 1 233 ? 21.447 5.489 1.596 1.00 91.62 233 LEU A O 1
ATOM 1881 N N . ASN A 1 234 ? 21.768 5.062 -0.586 1.00 93.00 234 ASN A N 1
ATOM 1882 C CA . ASN A 1 234 ? 23.042 4.354 -0.473 1.00 93.00 234 ASN A CA 1
ATOM 1883 C C . ASN A 1 234 ? 23.743 4.321 -1.847 1.00 93.00 234 ASN A C 1
ATOM 1885 O O . ASN A 1 234 ? 23.348 5.037 -2.767 1.00 93.00 234 ASN A O 1
ATOM 1889 N N . GLU A 1 235 ? 24.780 3.494 -1.989 1.00 92.44 235 GLU A N 1
ATOM 1890 C CA . GLU A 1 235 ? 25.576 3.366 -3.220 1.00 92.44 235 GLU A CA 1
ATOM 1891 C C . GLU A 1 235 ? 24.794 2.817 -4.425 1.00 92.44 235 GLU A C 1
ATOM 1893 O O . GLU A 1 235 ? 25.207 2.998 -5.569 1.00 92.44 235 GLU A O 1
ATOM 1898 N N . HIS A 1 236 ? 23.668 2.142 -4.196 1.00 91.56 236 HIS A N 1
ATOM 1899 C CA . HIS A 1 236 ? 22.896 1.470 -5.245 1.00 91.56 236 HIS A CA 1
ATOM 1900 C C . HIS A 1 236 ? 21.521 2.093 -5.468 1.00 91.56 236 HIS A C 1
ATOM 1902 O O . HIS A 1 236 ? 20.996 2.018 -6.578 1.00 91.56 236 HIS A O 1
ATOM 1908 N N . TRP A 1 237 ? 20.962 2.736 -4.444 1.00 93.06 237 TRP A N 1
ATOM 1909 C CA . TRP A 1 237 ? 19.581 3.194 -4.410 1.00 93.06 237 TRP A CA 1
ATOM 1910 C C . TRP A 1 237 ? 19.472 4.691 -4.148 1.00 93.06 237 TRP A C 1
ATOM 1912 O O . TRP A 1 237 ? 20.178 5.264 -3.315 1.00 93.06 237 TRP A O 1
ATOM 1922 N N . GLN A 1 238 ? 18.498 5.297 -4.812 1.00 93.94 238 GLN A N 1
ATOM 1923 C CA . GLN A 1 238 ? 18.082 6.682 -4.636 1.00 93.94 238 GLN A CA 1
ATOM 1924 C C . GLN A 1 238 ? 16.562 6.748 -4.470 1.00 93.94 238 GLN A C 1
ATOM 1926 O O . GLN A 1 238 ? 15.848 5.832 -4.883 1.00 93.94 238 GLN A O 1
ATOM 1931 N N . ILE A 1 239 ? 16.073 7.817 -3.848 1.00 94.69 239 ILE A N 1
ATOM 1932 C CA . ILE A 1 239 ? 14.656 8.067 -3.599 1.00 94.69 239 ILE A CA 1
ATOM 1933 C C . ILE A 1 239 ? 14.213 9.365 -4.263 1.00 94.69 239 ILE A C 1
ATOM 1935 O O . ILE A 1 239 ? 14.888 10.392 -4.184 1.00 94.69 239 ILE A O 1
ATOM 1939 N N . PHE A 1 240 ? 13.045 9.332 -4.895 1.00 93.88 240 PHE A N 1
ATOM 1940 C CA . PHE A 1 240 ? 12.421 10.518 -5.462 1.00 93.88 240 PHE A CA 1
ATOM 1941 C C . PHE A 1 240 ? 10.947 10.591 -5.078 1.00 93.88 240 PHE A C 1
ATOM 1943 O O . PHE A 1 240 ? 10.215 9.606 -5.186 1.00 93.88 240 PHE A O 1
ATOM 1950 N N . SER A 1 241 ? 10.520 11.753 -4.584 1.00 93.06 241 SER A N 1
ATOM 1951 C CA . SER A 1 241 ? 9.203 11.938 -3.973 1.00 93.06 241 SER A CA 1
ATOM 1952 C C . SER A 1 241 ? 8.331 12.895 -4.772 1.00 93.06 241 SER A C 1
ATOM 1954 O O . SER A 1 241 ? 8.807 13.899 -5.291 1.00 93.06 241 SER A O 1
ATOM 1956 N N . PHE A 1 242 ? 7.033 12.617 -4.807 1.00 91.38 242 PHE A N 1
ATOM 1957 C CA . PHE A 1 242 ? 6.021 13.390 -5.513 1.00 91.38 242 PHE A CA 1
ATOM 1958 C C . PHE A 1 242 ? 4.788 13.623 -4.639 1.00 91.38 242 PHE A C 1
ATOM 1960 O O . PHE A 1 242 ? 4.448 12.788 -3.798 1.00 91.38 242 PHE A O 1
ATOM 1967 N N . PHE A 1 243 ? 4.092 14.738 -4.860 1.00 87.31 243 PHE A N 1
ATOM 1968 C CA . PHE A 1 243 ? 2.888 15.112 -4.121 1.00 87.31 243 PHE A CA 1
ATOM 1969 C C . PHE A 1 243 ? 1.713 15.458 -5.032 1.00 87.31 243 PHE A C 1
ATOM 1971 O O . PHE A 1 243 ? 1.842 16.212 -6.001 1.00 87.31 243 PHE A O 1
ATOM 1978 N N . LYS A 1 244 ? 0.532 14.975 -4.644 1.00 80.38 244 LYS A N 1
ATOM 1979 C CA . LYS A 1 244 ? -0.767 15.382 -5.174 1.00 80.38 244 LYS A CA 1
ATOM 1980 C C . LYS A 1 244 ? -1.647 15.908 -4.041 1.00 80.38 244 LYS A C 1
ATOM 1982 O O . LYS A 1 244 ? -2.148 15.149 -3.212 1.00 80.38 244 LYS A O 1
ATOM 1987 N N . GLY A 1 245 ? -1.873 17.218 -4.057 1.00 69.19 245 GLY A N 1
ATOM 1988 C CA . GLY A 1 245 ? -2.767 17.948 -3.159 1.00 69.19 245 GLY A CA 1
ATOM 1989 C C . GLY A 1 245 ? -3.087 19.335 -3.725 1.00 69.19 245 GLY A C 1
ATOM 1990 O O . GLY A 1 245 ? -2.639 19.666 -4.822 1.00 69.19 245 GLY A O 1
ATOM 1991 N N . ASN A 1 246 ? -3.868 20.148 -3.008 1.00 53.09 246 ASN A N 1
ATOM 1992 C CA . ASN A 1 246 ? -4.143 21.526 -3.433 1.00 53.09 246 ASN A CA 1
ATOM 1993 C C . ASN A 1 246 ? -2.840 22.346 -3.415 1.00 53.09 246 ASN A C 1
ATOM 1995 O O . ASN A 1 246 ? -2.265 22.594 -2.357 1.00 53.09 246 ASN A O 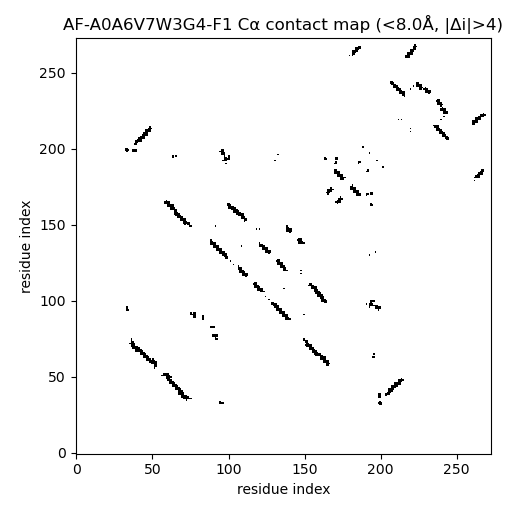1
ATOM 1999 N N . VAL A 1 247 ? -2.381 22.756 -4.600 1.00 43.75 247 VAL A N 1
ATOM 2000 C CA . VAL A 1 247 ? -1.049 23.330 -4.880 1.00 43.75 247 VAL A CA 1
ATOM 2001 C C . VAL A 1 247 ? -0.961 24.822 -4.515 1.00 43.75 247 VAL A C 1
ATOM 2003 O O . VAL A 1 247 ? -0.312 25.605 -5.196 1.00 43.75 247 VAL A O 1
ATOM 2006 N N . ASN A 1 248 ? -1.585 25.253 -3.418 1.00 38.22 248 ASN A N 1
ATOM 2007 C CA . ASN A 1 248 ? -1.431 26.638 -2.949 1.00 38.22 248 ASN A CA 1
ATOM 2008 C C . ASN A 1 248 ? -0.142 26.857 -2.134 1.00 38.22 248 ASN A C 1
ATOM 2010 O O . ASN A 1 248 ? 0.051 27.947 -1.608 1.00 38.22 248 ASN A O 1
ATOM 2014 N N . PHE A 1 249 ? 0.740 25.853 -2.026 1.00 37.94 249 PHE A N 1
ATOM 2015 C CA . PHE A 1 249 ? 1.885 25.899 -1.108 1.00 37.94 249 PHE A CA 1
ATOM 2016 C C . PHE A 1 249 ? 3.273 25.689 -1.723 1.00 37.94 249 PHE A C 1
ATOM 2018 O O . PHE A 1 249 ? 4.247 25.718 -0.984 1.00 37.94 249 PHE A O 1
ATOM 2025 N N . LEU A 1 250 ? 3.412 25.512 -3.039 1.00 37.47 250 LEU A N 1
ATOM 2026 C CA . LEU A 1 250 ? 4.734 25.328 -3.652 1.00 37.47 250 LEU A CA 1
ATOM 2027 C C . LEU A 1 250 ? 4.853 26.165 -4.929 1.00 37.47 250 LEU A C 1
ATOM 2029 O O . LEU A 1 250 ? 4.651 25.684 -6.040 1.00 37.47 250 LEU A O 1
ATOM 2033 N N . LYS A 1 251 ? 5.170 27.452 -4.753 1.00 31.56 251 LYS A N 1
ATOM 2034 C CA . LYS A 1 251 ? 5.851 28.238 -5.785 1.00 31.56 251 LYS A CA 1
ATOM 2035 C C . LYS A 1 251 ? 7.341 28.008 -5.593 1.00 31.56 251 LYS A C 1
ATOM 2037 O O . LYS A 1 251 ? 7.931 28.673 -4.759 1.00 31.56 251 LYS A O 1
ATOM 2042 N N . GLU A 1 252 ? 7.926 27.113 -6.375 1.00 32.56 252 GLU A N 1
ATOM 2043 C CA . GLU A 1 252 ? 9.341 27.205 -6.724 1.00 32.56 252 GLU A CA 1
ATOM 2044 C C . GLU A 1 252 ? 9.587 26.467 -8.046 1.00 32.56 252 GLU A C 1
ATOM 2046 O O . GLU A 1 252 ? 9.320 25.279 -8.214 1.00 32.56 252 GLU A O 1
ATOM 2051 N N . THR A 1 253 ? 9.986 27.266 -9.028 1.00 36.41 253 THR A N 1
ATOM 2052 C CA . THR A 1 253 ? 10.359 26.940 -10.405 1.00 36.41 253 THR A CA 1
ATOM 2053 C C . THR A 1 253 ? 11.577 26.034 -10.452 1.00 36.41 253 THR A C 1
ATOM 2055 O O . THR A 1 253 ? 12.619 26.482 -9.993 1.00 36.41 253 THR A O 1
ATOM 2058 N N . TYR A 1 254 ? 11.506 24.878 -11.128 1.00 34.41 254 TYR A N 1
ATOM 2059 C CA . TYR A 1 254 ? 12.708 24.201 -11.632 1.00 34.41 254 TYR A CA 1
ATOM 2060 C C . TYR A 1 254 ? 12.515 23.497 -12.980 1.00 34.41 254 TYR A C 1
ATOM 2062 O O . TYR A 1 254 ? 11.418 23.167 -13.427 1.00 34.41 254 TYR A O 1
ATOM 2070 N N . THR A 1 255 ? 13.667 23.378 -13.624 1.00 26.42 255 THR A N 1
ATOM 2071 C CA . THR A 1 255 ? 13.984 23.288 -15.044 1.00 26.42 255 THR A CA 1
ATOM 2072 C C . THR A 1 255 ? 13.859 21.864 -15.590 1.00 26.42 255 THR A C 1
ATOM 2074 O O . THR A 1 255 ? 14.272 20.904 -14.945 1.00 26.42 255 THR A O 1
ATOM 2077 N N . PHE A 1 256 ? 13.344 21.724 -16.815 1.00 24.97 256 PHE A N 1
ATOM 2078 C CA . PHE A 1 256 ? 13.374 20.469 -17.572 1.00 24.97 256 PHE A CA 1
ATOM 2079 C C . PHE A 1 256 ? 14.828 20.055 -17.859 1.00 24.97 256 PHE A C 1
ATOM 2081 O O . PHE A 1 256 ? 15.524 20.732 -18.614 1.00 24.97 256 PHE A O 1
ATOM 2088 N N . CYS A 1 257 ? 15.276 18.927 -17.305 1.00 26.09 257 CYS A N 1
ATOM 2089 C CA . CYS A 1 257 ? 16.521 18.282 -17.721 1.00 26.09 257 CYS A CA 1
ATOM 2090 C C . CYS A 1 257 ? 16.255 17.337 -18.899 1.00 26.09 257 CYS A C 1
ATOM 2092 O O . CYS A 1 257 ? 15.587 16.314 -18.765 1.00 26.09 257 CYS A O 1
ATOM 2094 N N . SER A 1 258 ? 16.813 17.676 -20.060 1.00 30.34 258 SER A N 1
ATOM 2095 C CA . SER A 1 258 ? 16.930 16.803 -21.225 1.00 30.34 258 SER A CA 1
ATOM 2096 C C . SER A 1 258 ? 18.222 15.977 -21.140 1.00 30.34 258 SER A C 1
ATOM 2098 O O . SER A 1 258 ? 19.300 16.496 -21.420 1.00 30.34 258 SER A O 1
ATOM 2100 N N . SER A 1 259 ? 18.131 14.695 -20.775 1.00 27.78 259 SER A N 1
ATOM 2101 C CA . SER A 1 259 ? 19.169 13.689 -21.062 1.00 27.78 259 SER A CA 1
ATOM 2102 C C . SER A 1 259 ? 18.572 12.272 -21.010 1.00 27.78 259 SER A C 1
ATOM 2104 O O . SER A 1 259 ? 17.851 11.967 -20.059 1.00 27.78 259 SER A O 1
ATOM 2106 N N . PRO A 1 260 ? 18.817 11.394 -22.004 1.00 34.50 260 PRO A N 1
ATOM 2107 C CA . PRO A 1 260 ? 18.149 10.104 -22.095 1.00 34.50 260 PRO A CA 1
ATOM 2108 C C . PRO A 1 260 ? 19.023 8.996 -21.504 1.00 34.50 260 PRO A C 1
ATOM 2110 O O . PRO A 1 260 ? 19.864 8.457 -22.216 1.00 34.50 260 PRO A O 1
ATOM 2113 N N . LYS A 1 261 ? 18.808 8.606 -20.242 1.00 34.97 261 LYS A N 1
ATOM 2114 C CA . LYS A 1 261 ? 19.184 7.268 -19.742 1.00 34.97 261 LYS A CA 1
ATOM 2115 C C . LYS A 1 261 ? 18.169 6.797 -18.689 1.00 34.97 261 LYS A C 1
ATOM 2117 O O . LYS A 1 261 ? 18.108 7.354 -17.602 1.00 34.97 261 LYS A O 1
ATOM 2122 N N . TYR A 1 262 ? 17.387 5.788 -19.091 1.00 40.88 262 TYR A N 1
ATOM 2123 C CA . TYR A 1 262 ? 16.432 4.959 -18.334 1.00 40.88 262 TYR A CA 1
ATOM 2124 C C . TYR A 1 262 ? 15.342 5.707 -17.543 1.00 40.88 262 TYR A C 1
ATOM 2126 O O . TYR A 1 262 ? 15.626 6.422 -16.589 1.00 40.88 262 TYR A O 1
ATOM 2134 N N . SER A 1 263 ? 14.069 5.502 -17.901 1.00 31.80 263 SER A N 1
ATOM 2135 C CA . SER A 1 263 ? 12.917 6.181 -17.290 1.00 31.80 263 SER A CA 1
ATOM 2136 C C . SER A 1 263 ? 11.868 5.201 -16.746 1.00 31.80 263 SER A C 1
ATOM 2138 O O . SER A 1 263 ? 11.297 4.393 -17.466 1.00 31.80 263 SER A O 1
ATOM 2140 N N . CYS A 1 264 ? 11.554 5.304 -15.461 1.00 34.88 264 CYS A N 1
ATOM 2141 C CA . CYS A 1 264 ? 10.345 4.758 -14.862 1.00 34.88 264 CYS A CA 1
ATOM 2142 C C . CYS A 1 264 ? 9.246 5.810 -15.010 1.00 34.88 264 CYS A C 1
ATOM 2144 O O . CYS A 1 264 ? 9.360 6.905 -14.458 1.00 34.88 264 CYS A O 1
ATOM 2146 N N . LEU A 1 265 ? 8.204 5.507 -15.780 1.00 32.59 265 LEU A N 1
ATOM 2147 C CA . LEU A 1 265 ? 7.133 6.456 -16.072 1.00 32.59 265 LEU A CA 1
ATOM 2148 C C . LEU A 1 265 ? 5.865 6.057 -15.321 1.00 32.59 265 LEU A C 1
ATOM 2150 O O . LEU A 1 265 ? 5.186 5.103 -15.698 1.00 32.59 265 LEU A O 1
ATOM 2154 N N . PHE A 1 266 ? 5.537 6.803 -14.266 1.00 37.06 266 PHE A N 1
ATOM 2155 C CA . PHE A 1 266 ? 4.289 6.647 -13.527 1.00 37.06 266 PHE A CA 1
ATOM 2156 C C . PHE A 1 266 ? 3.269 7.662 -14.027 1.00 37.06 266 PHE A C 1
ATOM 2158 O O . PHE A 1 266 ? 3.461 8.874 -13.931 1.00 37.06 266 PHE A O 1
ATOM 2165 N N . ASN A 1 267 ? 2.150 7.176 -14.553 1.00 29.94 267 ASN A N 1
ATOM 2166 C CA . ASN A 1 267 ? 1.040 8.034 -14.940 1.00 29.94 267 ASN A CA 1
ATOM 2167 C C . ASN A 1 267 ? -0.058 7.956 -13.870 1.00 29.94 267 ASN A C 1
ATOM 2169 O O . ASN A 1 267 ? -0.781 6.965 -13.780 1.00 29.94 267 ASN A O 1
ATOM 2173 N N . TRP A 1 268 ? -0.185 9.005 -13.053 1.00 39.91 268 TRP A N 1
ATOM 2174 C CA . TRP A 1 268 ? -1.219 9.148 -12.021 1.00 39.91 268 TRP A CA 1
ATOM 2175 C C . TRP A 1 268 ? -2.344 10.075 -12.491 1.00 39.91 268 TRP A C 1
ATOM 2177 O O . TRP A 1 268 ? -2.714 11.047 -11.822 1.00 39.91 268 TRP A O 1
ATOM 2187 N N . ASN A 1 269 ? -2.911 9.797 -13.661 1.00 27.62 269 ASN A N 1
ATOM 2188 C CA . ASN A 1 269 ? -4.126 10.467 -14.109 1.00 27.62 269 ASN A CA 1
ATOM 2189 C C . ASN A 1 269 ? -5.354 9.873 -13.404 1.00 27.62 269 ASN A C 1
ATOM 2191 O O . ASN A 1 269 ? -6.114 9.109 -13.983 1.00 27.62 269 ASN A O 1
ATOM 2195 N N . CYS A 1 270 ? -5.573 10.271 -12.150 1.00 24.55 270 CYS A N 1
ATOM 2196 C CA . CYS A 1 270 ? -6.924 10.310 -11.584 1.00 24.55 270 CYS A CA 1
ATOM 2197 C C . CYS A 1 270 ? -7.440 11.741 -11.727 1.00 24.55 270 CYS A C 1
ATOM 2199 O O . CYS A 1 270 ? -7.189 12.576 -10.850 1.00 24.55 270 CYS A O 1
ATOM 2201 N N . CYS A 1 271 ? -8.107 12.009 -12.848 1.00 21.70 271 CYS A N 1
ATOM 2202 C CA . CYS A 1 271 ? -9.028 13.124 -13.013 1.00 21.70 271 CYS A CA 1
ATOM 2203 C C . CYS A 1 271 ? -10.366 12.566 -13.493 1.00 21.70 271 CYS A C 1
ATOM 2205 O O . CYS A 1 271 ? -10.421 11.685 -14.346 1.00 21.70 271 CYS A O 1
ATOM 2207 N N . PHE A 1 272 ? -11.405 13.083 -12.852 1.00 22.42 272 PHE A N 1
ATOM 2208 C CA . PHE A 1 272 ? -12.812 12.779 -13.028 1.00 22.42 272 PHE A CA 1
ATOM 2209 C C . PHE A 1 272 ? -13.265 13.091 -14.457 1.00 22.42 272 PHE A C 1
ATOM 2211 O O . PHE A 1 272 ? -12.875 14.120 -15.011 1.00 22.42 272 PHE A O 1
ATOM 2218 N N . ALA A 1 273 ? -14.148 12.245 -14.977 1.00 22.86 273 ALA A N 1
ATOM 2219 C CA . ALA A 1 273 ? -15.287 12.676 -15.773 1.00 22.86 273 ALA A CA 1
ATOM 2220 C C . ALA A 1 273 ? -16.535 12.124 -15.079 1.00 22.86 273 ALA A C 1
ATOM 2222 O O . ALA A 1 273 ? -16.476 10.943 -14.662 1.00 22.86 273 ALA A O 1
#